Protein AF-A0A933IE11-F1 (afdb_monomer_lite)

Sequence (277 aa):
MPTREQTIDDAIRIFNSAEYPSELNATNAWSGVYQTLLWYESVKWLGFTDLPHIIDADKLRPASAAKKRRWTKPNAWQRRAQALSLYLAAQLRCAAGSVPSKTDLLMKLPDYDGMQRQNTLGIAFPGLVKHILETFGSAAVSYETEVKADHIFPSITFPGRSSTPRIDVLGRRNDIPRLIISAKWSVRHDRLNDITNECPVYKAAYDRIYRQVRDRLLYYVLTNEYDASRLNKMLADSCVDGVVHVHKAAVVEVCGLDGRLARLMDLADFISATRSW

Structure (mmCIF, N/CA/C/O backbone):
data_AF-A0A933IE11-F1
#
_entry.id   AF-A0A933IE11-F1
#
loop_
_atom_site.group_PDB
_atom_site.id
_atom_site.type_symbol
_atom_site.label_atom_id
_atom_site.label_alt_id
_atom_site.label_comp_id
_atom_site.label_asym_id
_atom_site.label_entity_id
_atom_site.label_seq_id
_atom_site.pdbx_PDB_ins_code
_atom_site.Cartn_x
_atom_site.Cartn_y
_atom_site.Cartn_z
_atom_site.occupancy
_atom_site.B_iso_or_equiv
_atom_site.auth_seq_id
_atom_site.auth_comp_id
_atom_site.auth_asym_id
_atom_site.auth_atom_id
_atom_site.pdbx_PDB_model_num
ATOM 1 N N . MET A 1 1 ? 10.750 19.420 8.856 1.00 82.81 1 MET A N 1
ATOM 2 C CA . MET A 1 1 ? 9.893 18.571 8.005 1.00 82.81 1 MET A CA 1
ATOM 3 C C . MET A 1 1 ? 10.805 17.554 7.346 1.00 82.81 1 MET A C 1
ATOM 5 O O . MET A 1 1 ? 11.771 17.997 6.727 1.00 82.81 1 MET A O 1
ATOM 9 N N . PRO A 1 2 ? 10.561 16.251 7.540 1.00 92.81 2 PRO A N 1
ATOM 10 C CA . PRO A 1 2 ? 11.399 15.190 7.007 1.00 92.81 2 PRO A CA 1
ATOM 11 C C . PRO A 1 2 ? 11.453 15.262 5.486 1.00 92.81 2 PRO A C 1
ATOM 13 O O . PRO A 1 2 ? 10.481 15.644 4.823 1.00 92.81 2 PRO A O 1
ATOM 16 N N . THR A 1 3 ? 12.608 14.913 4.930 1.00 96.25 3 THR A N 1
ATOM 17 C CA . THR A 1 3 ? 12.744 14.767 3.481 1.00 96.25 3 THR A CA 1
ATOM 18 C C . THR A 1 3 ? 11.977 13.534 3.010 1.00 96.25 3 THR A C 1
ATOM 20 O O . THR A 1 3 ? 11.541 12.687 3.796 1.00 96.25 3 THR A O 1
ATOM 23 N N . ARG A 1 4 ? 11.816 13.407 1.691 1.00 95.12 4 ARG A N 1
ATOM 24 C CA . ARG A 1 4 ? 11.245 12.196 1.101 1.00 95.12 4 ARG A CA 1
ATOM 25 C C . ARG A 1 4 ? 12.062 10.948 1.454 1.00 95.12 4 ARG A C 1
ATOM 27 O O . ARG A 1 4 ? 11.477 9.940 1.825 1.00 95.12 4 ARG A O 1
ATOM 34 N N . GLU A 1 5 ? 13.380 11.039 1.325 1.00 97.00 5 GLU A N 1
ATOM 35 C CA . GLU A 1 5 ? 14.312 9.954 1.644 1.00 97.00 5 GLU A CA 1
ATOM 36 C C . GLU A 1 5 ? 14.203 9.565 3.118 1.00 97.00 5 GLU A C 1
ATOM 38 O O . GLU A 1 5 ? 13.895 8.417 3.417 1.00 97.00 5 GLU A O 1
ATOM 43 N N . GLN A 1 6 ? 14.247 10.549 4.021 1.00 97.88 6 GLN A N 1
ATOM 44 C CA . GLN A 1 6 ? 14.053 10.320 5.453 1.00 97.88 6 GLN A CA 1
ATOM 45 C C . GLN A 1 6 ? 12.704 9.647 5.758 1.00 97.88 6 GLN A C 1
ATOM 47 O O . GLN A 1 6 ? 12.639 8.733 6.573 1.00 97.88 6 GLN A O 1
ATOM 52 N N . THR A 1 7 ? 11.630 10.053 5.068 1.00 98.38 7 THR A N 1
ATOM 53 C CA . THR A 1 7 ? 10.301 9.434 5.225 1.00 98.38 7 THR A CA 1
ATOM 54 C C . THR A 1 7 ? 10.293 7.957 4.850 1.00 98.38 7 THR A C 1
ATOM 56 O O . THR A 1 7 ? 9.632 7.151 5.507 1.00 98.38 7 THR A O 1
ATOM 59 N N . ILE A 1 8 ? 11.011 7.594 3.789 1.00 98.38 8 ILE A N 1
ATOM 60 C CA . ILE A 1 8 ? 11.128 6.207 3.341 1.00 98.38 8 ILE A CA 1
ATOM 61 C C . ILE A 1 8 ? 11.992 5.415 4.328 1.00 98.38 8 ILE A C 1
ATOM 63 O O . ILE A 1 8 ? 11.572 4.342 4.759 1.00 98.38 8 ILE A O 1
ATOM 67 N N . ASP A 1 9 ? 13.134 5.959 4.741 1.00 98.62 9 ASP A N 1
ATOM 68 C CA . ASP A 1 9 ? 14.059 5.298 5.665 1.00 98.62 9 ASP A CA 1
ATOM 69 C C . ASP A 1 9 ? 13.422 5.042 7.034 1.00 98.62 9 ASP A C 1
ATOM 71 O O . ASP A 1 9 ? 13.531 3.942 7.580 1.00 98.62 9 ASP A O 1
ATOM 75 N N . ASP A 1 10 ? 12.683 6.014 7.574 1.00 98.75 10 ASP A N 1
ATOM 76 C CA . ASP A 1 10 ? 11.928 5.840 8.816 1.00 98.75 10 ASP A CA 1
ATOM 77 C C . ASP A 1 10 ? 10.848 4.766 8.683 1.00 98.75 10 ASP A C 1
ATOM 79 O O . ASP A 1 10 ? 10.688 3.931 9.579 1.00 98.75 10 ASP A O 1
ATOM 83 N N . ALA A 1 11 ? 10.120 4.755 7.563 1.00 98.81 11 ALA A N 1
ATOM 84 C CA . ALA A 1 11 ? 9.103 3.745 7.307 1.00 98.81 11 ALA A CA 1
ATOM 85 C C . ALA A 1 11 ? 9.716 2.337 7.231 1.00 98.81 11 ALA A C 1
ATOM 87 O O . ALA A 1 11 ? 9.180 1.408 7.841 1.00 98.81 11 ALA A O 1
ATOM 88 N N . ILE A 1 12 ? 10.848 2.184 6.534 1.00 98.81 12 ILE A N 1
ATOM 89 C CA . ILE A 1 12 ? 11.596 0.924 6.417 1.00 98.81 12 ILE A CA 1
ATOM 90 C C . ILE A 1 12 ? 12.140 0.488 7.779 1.00 98.81 12 ILE A C 1
ATOM 92 O O . ILE A 1 12 ? 12.014 -0.680 8.145 1.00 98.81 12 ILE A O 1
ATOM 96 N N . ARG A 1 13 ? 12.701 1.413 8.564 1.00 98.81 13 ARG A N 1
ATOM 97 C CA . ARG A 1 13 ? 13.192 1.132 9.918 1.00 98.81 13 ARG A CA 1
ATOM 98 C C . ARG A 1 13 ? 12.079 0.578 10.802 1.00 98.81 13 ARG A C 1
ATOM 100 O O . ARG A 1 13 ? 12.272 -0.458 11.431 1.00 98.81 13 ARG A O 1
ATOM 107 N N . ILE A 1 14 ? 10.917 1.233 10.813 1.00 98.81 14 ILE A N 1
ATOM 108 C CA . ILE A 1 14 ? 9.744 0.775 11.567 1.00 98.81 14 ILE A CA 1
ATOM 109 C C . ILE A 1 14 ? 9.298 -0.602 11.077 1.00 98.81 14 ILE A C 1
ATOM 111 O O . ILE A 1 14 ? 9.110 -1.497 11.899 1.00 98.81 14 ILE A O 1
ATOM 115 N N . PHE A 1 15 ? 9.179 -0.782 9.758 1.00 98.81 15 PHE A N 1
ATOM 116 C CA . PHE A 1 15 ? 8.803 -2.053 9.142 1.00 98.81 15 PHE A CA 1
ATOM 117 C C . PHE A 1 15 ? 9.741 -3.188 9.580 1.00 98.81 15 PHE A C 1
ATOM 119 O O . PHE A 1 15 ? 9.277 -4.224 10.050 1.00 98.81 15 PHE A O 1
ATOM 126 N N . ASN A 1 16 ? 11.057 -2.992 9.511 1.00 98.56 16 ASN A N 1
ATOM 127 C CA . ASN A 1 16 ? 12.036 -4.016 9.886 1.00 98.56 16 ASN A CA 1
ATOM 128 C C . ASN A 1 16 ? 12.001 -4.353 11.389 1.00 98.56 16 ASN A C 1
ATOM 130 O O . ASN A 1 16 ? 12.324 -5.476 11.765 1.00 98.56 16 ASN A O 1
ATOM 134 N N . SER A 1 17 ? 11.594 -3.408 12.245 1.00 98.12 17 SER A N 1
ATOM 135 C CA . SER A 1 17 ? 11.453 -3.609 13.697 1.00 98.12 17 SER A CA 1
ATOM 136 C C . SER A 1 17 ? 10.049 -4.025 14.158 1.00 98.12 17 SER A C 1
ATOM 138 O O . SER A 1 17 ? 9.806 -4.108 15.361 1.00 98.12 17 SER A O 1
ATOM 140 N N . ALA A 1 18 ? 9.110 -4.220 13.231 1.00 98.38 18 ALA A N 1
ATOM 141 C CA . ALA A 1 18 ? 7.715 -4.496 13.553 1.00 98.38 18 ALA A CA 1
ATOM 142 C C . ALA A 1 18 ? 7.519 -5.883 14.195 1.00 98.38 18 ALA A C 1
ATOM 144 O O . ALA A 1 18 ? 8.347 -6.785 14.066 1.00 98.38 18 ALA A O 1
ATOM 145 N N . GLU A 1 19 ? 6.384 -6.074 14.868 1.00 97.56 19 GLU A N 1
ATOM 146 C CA . GLU A 1 19 ? 6.017 -7.361 15.463 1.00 97.56 19 GLU A CA 1
ATOM 147 C C . GLU A 1 19 ? 5.312 -8.248 14.428 1.00 97.56 19 GLU A C 1
ATOM 149 O O . GLU A 1 19 ? 4.233 -7.921 13.927 1.00 97.56 19 GLU A O 1
ATOM 154 N N . TYR A 1 20 ? 5.899 -9.394 14.096 1.00 97.19 20 TYR A N 1
ATOM 155 C CA . TYR A 1 20 ? 5.332 -10.305 13.101 1.00 97.19 20 TYR A CA 1
ATOM 156 C C . TYR A 1 20 ? 4.590 -11.476 13.768 1.00 97.19 20 TYR A C 1
ATOM 158 O O . TYR A 1 20 ? 5.052 -11.979 14.793 1.00 97.19 20 TYR A O 1
ATOM 166 N N . PRO A 1 21 ? 3.463 -11.962 13.199 1.00 92.94 21 PRO A N 1
ATOM 167 C CA . PRO A 1 21 ? 2.714 -13.094 13.764 1.00 92.94 21 PRO A CA 1
ATOM 168 C C . PRO A 1 21 ? 3.552 -14.371 13.931 1.00 92.94 21 PRO A C 1
ATOM 170 O O . PRO A 1 21 ? 3.297 -15.182 14.827 1.00 92.94 21 PRO A O 1
ATOM 173 N N . SER A 1 22 ? 4.554 -14.538 13.067 1.00 92.44 22 SER A N 1
ATOM 174 C CA . SER A 1 22 ? 5.634 -15.521 13.189 1.00 92.44 22 SER A CA 1
ATOM 175 C C . SER A 1 22 ? 6.976 -14.833 12.927 1.00 92.44 22 SER A C 1
ATOM 177 O O . SER A 1 22 ? 7.533 -14.231 13.837 1.00 92.44 22 SER A O 1
ATOM 179 N N . GLU A 1 23 ? 7.457 -14.855 11.689 1.00 95.75 23 GLU A N 1
ATOM 180 C CA . GLU A 1 23 ? 8.690 -14.187 11.260 1.00 95.75 23 GLU A CA 1
ATOM 181 C C . GLU A 1 23 ? 8.426 -13.229 10.094 1.00 95.75 23 GLU A C 1
ATOM 183 O O . GLU A 1 23 ? 7.391 -13.309 9.421 1.00 95.75 23 GLU A O 1
ATOM 188 N N . LEU A 1 24 ? 9.373 -12.324 9.850 1.00 97.94 24 LEU A N 1
ATOM 189 C CA . LEU A 1 24 ? 9.350 -11.446 8.688 1.00 97.94 24 LEU A CA 1
ATOM 190 C C . LEU A 1 24 ? 9.631 -12.265 7.417 1.00 97.94 24 LEU A C 1
ATOM 192 O O . LEU A 1 24 ? 10.761 -12.658 7.141 1.00 97.94 24 LEU A O 1
ATOM 196 N N . ASN A 1 25 ? 8.579 -12.505 6.639 1.00 98.00 25 ASN A N 1
ATOM 197 C CA . ASN A 1 25 ? 8.622 -13.160 5.335 1.00 98.00 25 ASN A CA 1
ATOM 198 C C . ASN A 1 25 ? 7.555 -12.556 4.402 1.00 98.00 25 ASN A C 1
ATOM 200 O O . ASN A 1 25 ? 6.751 -11.722 4.827 1.00 98.00 25 ASN A O 1
ATOM 204 N N . ALA A 1 26 ? 7.520 -12.992 3.139 1.00 97.69 26 ALA A N 1
ATOM 205 C CA . ALA A 1 26 ? 6.573 -12.492 2.137 1.00 97.69 26 ALA A CA 1
ATOM 206 C C . ALA A 1 26 ? 5.102 -12.566 2.596 1.00 97.69 26 ALA A C 1
ATOM 208 O O . ALA A 1 26 ? 4.345 -11.623 2.383 1.00 97.69 26 ALA A O 1
ATOM 209 N N . THR A 1 27 ? 4.718 -13.655 3.268 1.00 98.06 27 THR A N 1
ATOM 210 C CA . THR A 1 27 ? 3.350 -13.889 3.756 1.00 98.06 27 THR A CA 1
ATOM 211 C C . THR A 1 27 ? 2.968 -12.964 4.908 1.00 98.06 27 THR A C 1
ATOM 213 O O . THR A 1 27 ? 1.799 -12.631 5.062 1.00 98.06 27 THR A O 1
ATOM 216 N N . ASN A 1 28 ? 3.935 -12.529 5.719 1.00 98.19 28 ASN A N 1
ATOM 217 C CA . ASN A 1 28 ? 3.687 -11.708 6.907 1.00 98.19 28 ASN A CA 1
ATOM 218 C C . ASN A 1 28 ? 4.056 -10.229 6.734 1.00 98.19 28 ASN A C 1
ATOM 220 O O . ASN A 1 28 ? 3.785 -9.433 7.636 1.00 98.19 28 ASN A O 1
ATOM 224 N N . ALA A 1 29 ? 4.651 -9.839 5.601 1.00 98.50 29 ALA A N 1
ATOM 225 C CA . ALA A 1 29 ? 5.098 -8.469 5.339 1.00 98.50 29 ALA A CA 1
ATOM 226 C C . ALA A 1 29 ? 3.972 -7.431 5.515 1.00 98.50 29 ALA A C 1
ATOM 228 O O . ALA A 1 29 ? 4.209 -6.321 5.991 1.00 98.50 29 ALA A O 1
ATOM 229 N N . TRP A 1 30 ? 2.723 -7.803 5.223 1.00 98.62 30 TRP A N 1
ATOM 230 C CA . TRP A 1 30 ? 1.555 -6.943 5.430 1.00 98.62 30 TRP A CA 1
ATOM 231 C C . TRP A 1 30 ? 1.434 -6.413 6.870 1.00 98.62 30 TRP A C 1
ATOM 233 O O . TRP A 1 30 ? 0.998 -5.278 7.069 1.00 98.62 30 TRP A O 1
ATOM 243 N N . SER A 1 31 ? 1.848 -7.196 7.876 1.00 98.50 31 SER A N 1
ATOM 244 C CA . SER A 1 31 ? 1.752 -6.802 9.288 1.00 98.50 31 SER A CA 1
ATOM 245 C C . SER A 1 31 ? 2.666 -5.617 9.589 1.00 98.50 31 SER A C 1
ATOM 247 O O . SER A 1 31 ? 2.253 -4.676 10.269 1.00 98.50 31 SER A O 1
ATOM 249 N N . GLY A 1 32 ? 3.878 -5.619 9.025 1.00 98.75 32 GLY A N 1
ATOM 250 C CA . GLY A 1 32 ? 4.804 -4.493 9.121 1.00 98.75 32 GLY A CA 1
ATOM 251 C C . GLY A 1 32 ? 4.235 -3.246 8.448 1.00 98.75 32 GLY A C 1
ATOM 252 O O . GLY A 1 32 ? 4.241 -2.171 9.037 1.00 98.75 32 GLY A O 1
ATOM 253 N N . VAL A 1 33 ? 3.639 -3.392 7.257 1.00 98.75 33 VAL A N 1
ATOM 254 C CA . VAL A 1 33 ? 2.990 -2.276 6.543 1.00 98.75 33 VAL A CA 1
ATOM 255 C C . VAL A 1 33 ? 1.872 -1.645 7.381 1.00 98.75 33 VAL A C 1
ATOM 257 O O . VAL A 1 33 ? 1.792 -0.420 7.486 1.00 98.75 33 VAL A O 1
ATOM 260 N N . TYR A 1 34 ? 1.019 -2.457 8.010 1.00 98.75 34 TYR A N 1
ATOM 261 C CA . TYR A 1 34 ? -0.047 -1.953 8.879 1.00 98.75 34 TYR A CA 1
ATOM 262 C C . TYR A 1 34 ? 0.489 -1.307 10.155 1.00 98.75 34 TYR A C 1
ATOM 264 O O . TYR A 1 34 ? 0.011 -0.239 10.535 1.00 98.75 34 TYR A O 1
ATOM 272 N N . GLN A 1 35 ? 1.502 -1.890 10.794 1.00 98.81 35 GLN A N 1
ATOM 273 C CA . GLN A 1 35 ? 2.127 -1.269 11.961 1.00 98.81 35 GLN A CA 1
ATOM 274 C C . GLN A 1 35 ? 2.750 0.091 11.620 1.00 98.81 35 GLN A C 1
ATOM 276 O O . GLN A 1 35 ? 2.617 1.046 12.386 1.00 98.81 35 GLN A O 1
ATOM 281 N N . THR A 1 36 ? 3.339 0.229 10.432 1.00 98.75 36 THR A N 1
ATOM 282 C CA . THR A 1 36 ? 3.921 1.496 9.984 1.00 98.75 36 THR A CA 1
ATOM 283 C C . THR A 1 36 ? 2.863 2.545 9.626 1.00 98.75 36 THR A C 1
ATOM 285 O O . THR A 1 36 ? 3.016 3.701 10.019 1.00 98.75 36 THR A O 1
ATOM 288 N N . LEU A 1 37 ? 1.802 2.172 8.896 1.00 98.56 37 LEU A N 1
ATOM 289 C CA . LEU A 1 37 ? 0.955 3.136 8.169 1.00 98.56 37 LEU A CA 1
ATOM 290 C C . LEU A 1 37 ? -0.554 3.101 8.496 1.00 98.56 37 LEU A C 1
ATOM 292 O O . LEU A 1 37 ? -1.259 4.070 8.199 1.00 98.56 37 LEU A O 1
ATOM 296 N N . LEU A 1 38 ? -1.089 2.018 9.078 1.00 98.25 38 LEU A N 1
ATOM 297 C CA . LEU A 1 38 ? -2.524 1.918 9.376 1.00 98.25 38 LEU A CA 1
ATOM 298 C C . LEU A 1 38 ? -2.879 2.746 10.609 1.00 98.25 38 LEU A C 1
ATOM 300 O O . LEU A 1 38 ? -2.474 2.426 11.725 1.00 98.25 38 LEU A O 1
ATOM 304 N N . TRP A 1 39 ? -3.710 3.768 10.426 1.00 97.19 39 TRP A N 1
ATOM 305 C CA . TRP A 1 39 ? -4.161 4.609 11.529 1.00 97.19 39 TRP A CA 1
ATOM 306 C C . TRP A 1 39 ? -5.565 4.276 11.999 1.00 97.19 39 TRP A C 1
ATOM 308 O O . TRP A 1 39 ? -6.349 3.606 11.325 1.00 97.19 39 TRP A O 1
ATOM 318 N N . TYR A 1 40 ? -5.865 4.779 13.189 1.00 97.25 40 TYR A N 1
ATOM 319 C CA . TYR A 1 40 ? -7.160 4.669 13.830 1.00 97.25 40 TYR A CA 1
ATOM 320 C C . TYR A 1 40 ? -7.848 6.033 13.852 1.00 97.25 40 TYR A C 1
ATOM 322 O O . TYR A 1 40 ? -7.236 7.060 14.141 1.00 97.25 40 TYR A O 1
ATOM 330 N N . GLU A 1 41 ? -9.140 6.040 13.549 1.00 95.69 41 GLU A N 1
ATOM 331 C CA . GLU A 1 41 ? -10.021 7.182 13.743 1.00 95.69 41 GLU A CA 1
ATOM 332 C C . GLU A 1 41 ? -10.554 7.186 15.169 1.00 95.69 41 GLU A C 1
ATOM 334 O O . GLU A 1 41 ? -11.074 6.172 15.640 1.00 95.69 41 GLU A O 1
ATOM 339 N N . SER A 1 42 ? -10.524 8.350 15.819 1.00 94.50 42 SER A N 1
ATOM 340 C CA . SER A 1 42 ? -11.225 8.520 17.088 1.00 94.50 42 SER A CA 1
ATOM 341 C C . SER A 1 42 ? -12.722 8.691 16.845 1.00 94.50 42 SER A C 1
ATOM 343 O O . SER A 1 42 ? -13.178 9.683 16.261 1.00 94.50 42 SER A O 1
ATOM 345 N N . VAL A 1 43 ? -13.493 7.695 17.279 1.00 93.00 43 VAL A N 1
ATOM 346 C CA . VAL A 1 43 ? -14.926 7.551 16.997 1.00 93.00 43 VAL A CA 1
ATOM 347 C C . VAL A 1 43 ? -15.769 8.058 18.162 1.00 93.00 43 VAL A C 1
ATOM 349 O O . VAL A 1 43 ? -16.691 8.841 17.929 1.00 93.00 43 VAL A O 1
ATOM 352 N N . LYS A 1 44 ? -15.450 7.642 19.399 1.00 92.19 44 LYS A N 1
ATOM 353 C CA . LYS A 1 44 ? -16.163 7.990 20.650 1.00 92.19 44 LYS A CA 1
ATOM 354 C C . LYS A 1 44 ? -17.692 7.960 20.491 1.00 92.19 44 LYS A C 1
ATOM 356 O O . LYS A 1 44 ? -18.403 8.898 20.859 1.00 92.19 44 LYS A O 1
ATOM 361 N N . TRP A 1 45 ? -18.201 6.893 19.874 1.00 91.00 45 TRP A N 1
ATOM 362 C CA . TRP A 1 45 ? -19.599 6.775 19.458 1.00 91.00 45 TRP A CA 1
ATOM 363 C C . TRP A 1 45 ? -20.047 5.312 19.422 1.00 91.00 45 TRP A C 1
ATOM 365 O O . TRP A 1 45 ? -19.303 4.450 18.965 1.00 91.00 45 TRP A O 1
ATOM 375 N N . LEU A 1 46 ? -21.276 5.036 19.878 1.00 90.94 46 LEU A N 1
ATOM 376 C CA . LEU A 1 46 ? -21.906 3.702 19.855 1.00 90.94 46 LEU A CA 1
ATOM 377 C C . LEU A 1 46 ? -21.026 2.576 20.434 1.00 90.94 46 LEU A C 1
ATOM 379 O O . LEU A 1 46 ? -20.964 1.485 19.875 1.00 90.94 46 LEU A O 1
ATOM 383 N N . GLY A 1 47 ? -20.346 2.851 21.552 1.00 91.12 47 GLY A N 1
ATOM 384 C CA . GLY A 1 47 ? -19.496 1.875 22.245 1.00 91.12 47 GLY A CA 1
ATOM 385 C C . GLY A 1 47 ? -18.086 1.718 21.667 1.00 91.12 47 GLY A C 1
ATOM 386 O O . GLY A 1 47 ? -17.314 0.922 22.189 1.00 91.12 47 GLY A O 1
ATOM 387 N N . PHE A 1 48 ? -17.725 2.483 20.633 1.00 94.44 48 PHE A N 1
ATOM 388 C CA . PHE A 1 48 ? -16.374 2.493 20.074 1.00 94.44 48 PHE A CA 1
ATOM 389 C C . PHE A 1 48 ? -15.598 3.724 20.529 1.00 94.44 48 PHE A C 1
ATOM 391 O O . PHE A 1 48 ? -16.066 4.852 20.348 1.00 94.44 48 PHE A O 1
ATOM 398 N N . THR A 1 49 ? -14.394 3.511 21.059 1.00 94.38 49 THR A N 1
ATOM 399 C CA . THR A 1 49 ? -13.426 4.590 21.298 1.00 94.38 49 THR A CA 1
ATOM 400 C C . THR A 1 49 ? -12.733 4.944 19.991 1.00 94.38 49 THR A C 1
ATOM 402 O O . THR A 1 49 ? -12.911 6.059 19.502 1.00 94.38 49 THR A O 1
ATOM 405 N N . ASP A 1 50 ? -12.068 3.964 19.376 1.00 96.44 50 ASP A N 1
ATOM 406 C CA . ASP A 1 50 ? -11.312 4.120 18.136 1.00 96.44 50 ASP A CA 1
ATOM 407 C C . ASP A 1 50 ? -11.576 2.943 17.185 1.00 96.44 50 ASP A C 1
ATOM 409 O O . ASP A 1 50 ? -11.867 1.826 17.623 1.00 96.44 50 ASP A O 1
ATOM 413 N N . LEU A 1 51 ? -11.485 3.190 15.878 1.00 97.75 51 LEU A N 1
ATOM 414 C CA . LEU A 1 51 ? -11.645 2.178 14.827 1.00 97.75 51 LEU A CA 1
ATOM 415 C C . LEU A 1 51 ? -10.583 2.370 13.734 1.00 97.75 51 LEU A C 1
ATOM 417 O O . LEU A 1 51 ? -10.278 3.518 13.415 1.00 97.75 51 LEU A O 1
ATOM 421 N N . PRO A 1 52 ? -10.044 1.298 13.124 1.00 97.88 52 PRO A N 1
ATOM 422 C CA . PRO A 1 52 ? -9.059 1.421 12.058 1.00 97.88 52 PRO A CA 1
ATOM 423 C C . PRO A 1 52 ? -9.679 2.140 10.861 1.00 97.88 52 PRO A C 1
ATOM 425 O O . PRO A 1 52 ? -10.831 1.885 10.485 1.00 97.88 52 PRO A O 1
ATOM 428 N N . HIS A 1 53 ? -8.912 3.039 10.251 1.00 96.94 53 HIS A N 1
ATOM 429 C CA . HIS A 1 53 ? -9.347 3.780 9.079 1.00 96.94 53 HIS A CA 1
ATOM 430 C C . HIS A 1 53 ? -9.286 2.892 7.835 1.00 96.94 53 HIS A C 1
ATOM 432 O O . HIS A 1 53 ? -8.309 2.880 7.091 1.00 96.94 53 HIS A O 1
ATOM 438 N N . ILE A 1 54 ? -10.362 2.146 7.614 1.00 96.19 54 ILE A N 1
ATOM 439 C CA . ILE A 1 54 ? -10.564 1.334 6.407 1.00 96.19 54 ILE A CA 1
ATOM 440 C C . ILE A 1 54 ? -11.521 1.993 5.413 1.00 96.19 54 ILE A C 1
ATOM 442 O O . ILE A 1 54 ? -11.792 1.459 4.347 1.00 96.19 54 ILE A O 1
ATOM 446 N N . ILE A 1 55 ? -12.103 3.132 5.777 1.00 94.81 55 ILE A N 1
ATOM 447 C CA . ILE A 1 55 ? -13.082 3.841 4.963 1.00 94.81 55 ILE A CA 1
ATOM 448 C C . ILE A 1 55 ? -13.151 5.302 5.406 1.00 94.81 55 ILE A C 1
ATOM 450 O O . ILE A 1 55 ? -12.737 5.631 6.518 1.00 94.81 55 ILE A O 1
ATOM 454 N N . ASP A 1 56 ? -13.737 6.156 4.563 1.00 92.44 56 ASP A N 1
ATOM 455 C CA . ASP A 1 56 ? -13.993 7.567 4.859 1.00 92.44 56 ASP A CA 1
ATOM 456 C C . ASP A 1 56 ? -14.533 7.761 6.293 1.00 92.44 56 ASP A C 1
ATOM 458 O O . ASP A 1 56 ? -15.492 7.104 6.717 1.00 92.44 56 ASP A O 1
ATOM 462 N N . ALA A 1 57 ? -13.925 8.683 7.047 1.00 92.00 57 ALA A N 1
ATOM 463 C CA . ALA A 1 57 ? -14.188 8.847 8.479 1.00 92.00 57 ALA A CA 1
ATOM 464 C C . ALA A 1 57 ? -15.668 9.135 8.800 1.00 92.00 57 ALA A C 1
ATOM 466 O O . ALA A 1 57 ? -16.164 8.743 9.857 1.00 92.00 57 ALA A O 1
ATOM 467 N N . ASP A 1 58 ? -16.410 9.761 7.881 1.00 90.94 58 ASP A N 1
ATOM 468 C CA . ASP A 1 58 ? -17.839 10.049 8.043 1.00 90.94 58 ASP A CA 1
ATOM 469 C C . ASP A 1 58 ? -18.740 8.797 7.990 1.00 90.94 58 ASP A C 1
ATOM 471 O O . ASP A 1 58 ? -19.923 8.864 8.347 1.00 90.94 58 ASP A O 1
ATOM 475 N N . LYS A 1 59 ? -18.186 7.651 7.570 1.00 92.44 59 LYS A N 1
ATOM 476 C CA . LYS A 1 59 ? -18.816 6.328 7.662 1.00 92.44 59 LYS A CA 1
ATOM 477 C C . LYS A 1 59 ? -18.465 5.602 8.963 1.00 92.44 59 LYS A C 1
ATOM 479 O O . LYS A 1 59 ? -19.182 4.672 9.331 1.00 92.44 59 LYS A O 1
ATOM 484 N N . LEU A 1 60 ? -17.433 6.034 9.689 1.00 94.38 60 LEU A N 1
ATOM 485 C CA . LEU A 1 60 ? -17.062 5.487 11.002 1.00 94.38 60 LEU A CA 1
ATOM 486 C C . LEU A 1 60 ? -17.650 6.293 12.166 1.00 94.38 60 LEU A C 1
ATOM 488 O O . LEU A 1 60 ? -17.948 5.724 13.217 1.00 94.38 60 LEU A O 1
ATOM 492 N N . ARG A 1 61 ? -17.885 7.594 11.972 1.00 91.88 61 ARG A N 1
ATOM 493 C CA . ARG A 1 61 ? -18.504 8.484 12.964 1.00 91.88 61 ARG A CA 1
ATOM 494 C C . ARG A 1 61 ? -19.436 9.514 12.312 1.00 91.88 61 ARG A C 1
ATOM 496 O O . ARG A 1 61 ? -19.212 9.903 11.168 1.00 91.88 61 ARG A O 1
ATOM 503 N N . PRO A 1 62 ? -20.478 9.997 13.015 1.00 87.88 62 PRO A N 1
ATOM 504 C CA . PRO A 1 62 ? -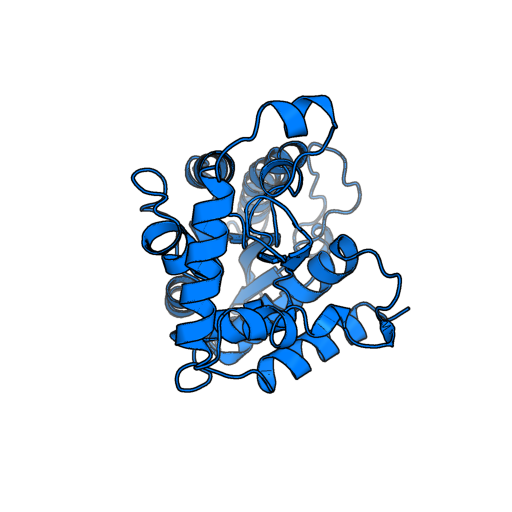21.399 10.976 12.450 1.00 87.88 62 PRO A CA 1
ATOM 505 C C . PRO A 1 62 ? -20.698 12.305 12.140 1.00 87.88 62 PRO A C 1
ATOM 507 O O . PRO A 1 62 ? -20.182 12.958 13.040 1.00 87.88 62 PRO A O 1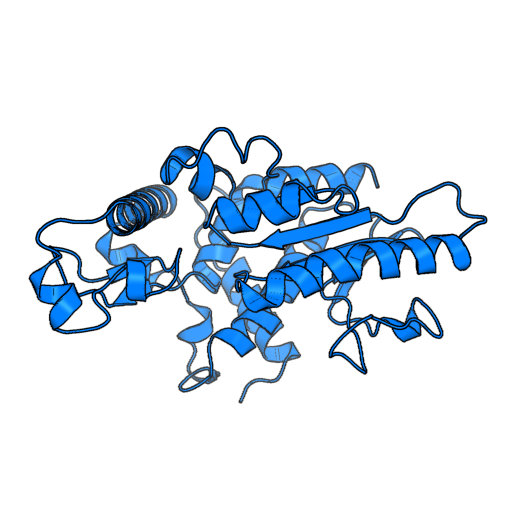
ATOM 510 N N . ALA A 1 63 ? -20.758 12.752 10.885 1.00 87.38 63 ALA A N 1
ATOM 511 C CA . ALA A 1 63 ? -20.200 14.047 10.474 1.00 87.38 63 ALA A CA 1
ATOM 512 C C . ALA A 1 63 ? -21.072 15.265 10.843 1.00 87.38 63 ALA A C 1
ATOM 514 O O . ALA A 1 63 ? -20.662 16.402 10.642 1.00 87.38 63 ALA A O 1
ATOM 515 N N . SER A 1 64 ? -22.296 15.056 11.344 1.00 87.69 64 SER A N 1
ATOM 516 C CA . SER A 1 64 ? -23.203 16.147 11.725 1.00 87.69 64 SER A CA 1
ATOM 517 C C . SER A 1 64 ? -24.170 15.741 12.836 1.00 87.69 64 SER A C 1
ATOM 519 O O . SER A 1 64 ? -24.473 14.557 13.015 1.00 87.69 64 SER A O 1
ATOM 521 N N . ALA A 1 65 ? -24.720 16.729 13.550 1.00 86.38 65 ALA A N 1
ATOM 522 C CA . ALA A 1 65 ? -25.731 16.507 14.587 1.00 86.38 65 ALA A CA 1
ATOM 523 C C . ALA A 1 65 ? -26.987 15.796 14.044 1.00 86.38 65 ALA A C 1
ATOM 525 O O . ALA A 1 65 ? -27.556 14.933 14.712 1.00 86.38 65 ALA A O 1
ATOM 526 N N . ALA A 1 66 ? -27.386 16.103 12.806 1.00 85.62 66 ALA A N 1
ATOM 527 C CA . ALA A 1 66 ? -28.508 15.442 12.143 1.00 85.62 66 ALA A CA 1
ATOM 528 C C . ALA A 1 66 ? -28.230 13.949 11.888 1.00 85.62 66 ALA A C 1
ATOM 530 O O . ALA A 1 66 ? -29.071 13.110 12.213 1.00 85.62 66 ALA A O 1
ATOM 531 N N . LYS A 1 67 ? -27.036 13.599 11.373 1.00 82.31 67 LYS A N 1
ATOM 532 C CA . LYS A 1 67 ? -26.618 12.191 11.219 1.00 82.31 67 LYS A CA 1
ATOM 533 C C . LYS A 1 67 ? -26.552 11.488 12.581 1.00 82.31 67 LYS A C 1
ATOM 535 O O . LYS A 1 67 ? -27.043 10.369 12.707 1.00 82.31 67 LYS A O 1
ATOM 540 N N . LYS A 1 68 ? -26.023 12.167 13.608 1.00 86.50 68 LYS A N 1
ATOM 541 C CA . LYS A 1 68 ? -25.889 11.642 14.978 1.00 86.50 68 LYS A CA 1
ATOM 542 C C . LYS A 1 68 ? -27.230 11.179 15.559 1.00 86.50 68 LYS A C 1
ATOM 544 O O . LYS A 1 68 ? -27.290 10.100 16.131 1.00 86.50 68 LYS A O 1
ATOM 549 N N . ARG A 1 69 ? -28.319 11.930 15.343 1.00 85.56 69 ARG A N 1
ATOM 550 C CA . ARG A 1 69 ? -29.676 11.555 15.802 1.00 85.56 69 ARG A CA 1
ATOM 551 C C . ARG A 1 69 ? -30.243 10.304 15.119 1.00 85.56 69 ARG A C 1
ATOM 553 O O . ARG A 1 69 ? -31.064 9.618 15.710 1.00 85.56 69 ARG A O 1
ATOM 560 N N . ARG A 1 70 ? -29.831 10.012 13.879 1.00 86.38 70 ARG A N 1
ATOM 561 C CA . ARG A 1 70 ? -30.323 8.854 13.105 1.00 86.38 70 ARG A CA 1
ATOM 562 C C . ARG A 1 70 ? -29.544 7.568 13.385 1.00 86.38 70 ARG A C 1
ATOM 564 O O . ARG A 1 70 ? -30.051 6.481 13.128 1.00 86.38 70 ARG A O 1
ATOM 571 N N . TRP A 1 71 ? -28.306 7.674 13.864 1.00 89.56 71 TRP A N 1
ATOM 572 C CA . TRP A 1 71 ? -27.446 6.523 14.140 1.00 89.56 71 TRP A CA 1
ATOM 573 C C . TRP A 1 71 ? -27.637 6.013 15.563 1.00 89.56 71 TRP A C 1
ATOM 575 O O . TRP A 1 71 ? -26.954 6.444 16.486 1.00 89.56 71 TRP A O 1
ATOM 585 N N . THR A 1 72 ? -28.547 5.059 15.720 1.00 89.62 72 THR A N 1
ATOM 586 C CA . THR A 1 72 ? -28.841 4.417 17.011 1.00 89.62 72 THR A CA 1
ATOM 587 C C . THR A 1 72 ? -28.104 3.095 17.221 1.00 89.62 72 THR A C 1
ATOM 589 O O . THR A 1 72 ? -28.057 2.594 18.338 1.00 89.62 72 THR A O 1
ATOM 592 N N . LYS A 1 73 ? -27.515 2.523 16.165 1.00 93.62 73 LYS A N 1
ATOM 593 C CA . LYS A 1 73 ? -26.787 1.247 16.204 1.00 93.62 73 LYS A CA 1
ATOM 594 C C . LYS A 1 73 ? -25.560 1.272 15.293 1.00 93.62 73 LYS A C 1
ATOM 596 O O . LYS A 1 73 ? -25.584 2.010 14.302 1.00 93.62 73 LYS A O 1
ATOM 601 N N . PRO A 1 74 ? -24.521 0.462 15.580 1.00 94.44 74 PRO A N 1
ATOM 602 C CA . PRO A 1 74 ? -23.358 0.351 14.713 1.00 94.44 74 PRO A CA 1
ATOM 603 C C . PRO A 1 74 ? -23.748 0.038 13.267 1.00 94.44 74 PRO A C 1
ATOM 605 O O . PRO A 1 74 ? -24.581 -0.840 13.011 1.00 94.44 74 PRO A O 1
ATOM 608 N N . ASN A 1 75 ? -23.155 0.743 12.309 1.00 93.75 75 ASN A N 1
ATOM 609 C CA . ASN A 1 75 ? -23.355 0.451 10.892 1.00 93.75 75 ASN A CA 1
ATOM 610 C C . ASN A 1 75 ? -22.425 -0.690 10.415 1.00 93.75 75 ASN A C 1
ATOM 612 O O . ASN A 1 75 ? -21.629 -1.232 11.184 1.00 93.75 75 ASN A O 1
ATOM 616 N N . ALA A 1 76 ? -22.537 -1.082 9.142 1.00 94.94 76 ALA A N 1
ATOM 617 C CA . ALA A 1 76 ? -21.720 -2.162 8.583 1.00 94.94 76 ALA A CA 1
ATOM 618 C C . ALA A 1 76 ? -20.212 -1.848 8.598 1.00 94.94 76 ALA A C 1
ATOM 620 O O . ALA A 1 76 ? -19.419 -2.726 8.916 1.00 94.94 76 ALA A O 1
ATOM 621 N N . TRP A 1 77 ? -19.815 -0.607 8.310 1.00 95.88 77 TRP A N 1
ATOM 622 C CA . TRP A 1 77 ? -18.411 -0.192 8.315 1.00 95.88 77 TRP A CA 1
ATOM 623 C C . TRP A 1 77 ? -17.804 -0.169 9.714 1.00 95.88 77 TRP A C 1
ATOM 625 O O . TRP A 1 77 ? -16.676 -0.614 9.881 1.00 95.88 77 TRP A O 1
ATOM 635 N N . GLN A 1 78 ? -18.562 0.253 10.727 1.00 96.56 78 GLN A N 1
ATOM 636 C CA . GLN A 1 78 ? -18.102 0.191 12.114 1.00 96.56 78 GLN A CA 1
ATOM 637 C C . GLN A 1 78 ? -17.875 -1.258 12.567 1.00 96.56 78 GLN A C 1
ATOM 639 O O . GLN A 1 78 ? -16.848 -1.554 13.170 1.00 96.56 78 GLN A O 1
ATOM 644 N N . ARG A 1 79 ? -18.784 -2.180 12.213 1.00 97.00 79 ARG A N 1
ATOM 645 C CA . ARG A 1 79 ? -18.610 -3.616 12.496 1.00 97.00 79 ARG A CA 1
ATOM 646 C C . ARG A 1 79 ? -17.398 -4.214 11.779 1.00 97.00 79 ARG A C 1
ATOM 648 O O . ARG A 1 79 ? -16.654 -4.968 12.389 1.00 97.00 79 ARG A O 1
ATOM 655 N N . ARG A 1 80 ? -17.175 -3.855 10.512 1.00 97.69 80 ARG A N 1
ATOM 656 C CA . ARG A 1 80 ? -16.000 -4.293 9.737 1.00 97.69 80 ARG A CA 1
ATOM 657 C C . ARG A 1 80 ? -14.694 -3.782 10.333 1.00 97.69 80 ARG A C 1
ATOM 659 O O . ARG A 1 80 ? -13.766 -4.555 10.524 1.00 97.69 80 ARG A O 1
ATOM 666 N N . ALA A 1 81 ? -14.647 -2.502 10.692 1.00 97.81 81 ALA A N 1
ATOM 667 C CA . ALA A 1 81 ? -13.478 -1.912 11.327 1.00 97.81 81 ALA A CA 1
ATOM 668 C C . ALA A 1 81 ? -13.201 -2.554 12.700 1.00 97.81 81 ALA A C 1
ATOM 670 O O . ALA A 1 8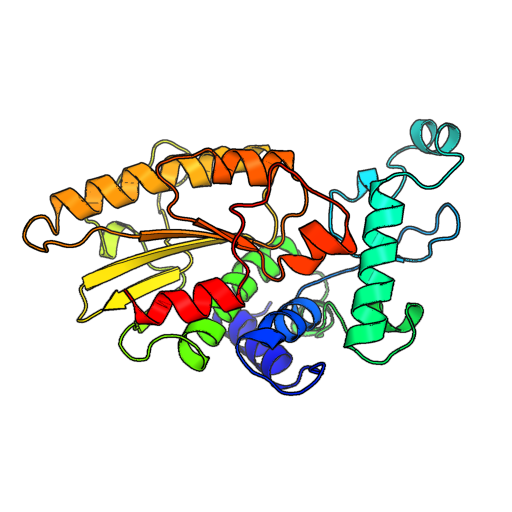1 ? -12.053 -2.833 13.031 1.00 97.81 81 ALA A O 1
ATOM 671 N N . GLN A 1 82 ? -14.244 -2.875 13.476 1.00 97.94 82 GLN A N 1
ATOM 672 C CA . GLN A 1 82 ? -14.096 -3.646 14.713 1.00 97.94 82 GLN A CA 1
ATOM 673 C C . GLN A 1 82 ? -13.556 -5.059 14.449 1.00 97.94 82 GLN A C 1
ATOM 675 O O . GLN A 1 82 ? -12.648 -5.494 15.154 1.00 97.94 82 GLN A O 1
ATOM 680 N N . ALA A 1 83 ? -14.085 -5.765 13.445 1.00 98.31 83 ALA A N 1
ATOM 681 C CA . ALA A 1 83 ? -13.604 -7.093 13.067 1.00 98.31 83 ALA A CA 1
ATOM 682 C C . ALA A 1 83 ? -12.119 -7.057 12.681 1.00 98.31 83 ALA A C 1
ATOM 684 O O . ALA A 1 83 ? -11.350 -7.894 13.152 1.00 98.31 83 ALA A O 1
ATOM 685 N N . LEU A 1 84 ? -11.693 -6.038 11.924 1.00 98.38 84 LEU A N 1
ATOM 686 C CA . LEU A 1 84 ? -10.281 -5.830 11.619 1.00 98.38 84 LEU A CA 1
ATOM 687 C C . LEU A 1 84 ? -9.451 -5.588 12.883 1.00 98.38 84 LEU A C 1
ATOM 689 O O . LEU A 1 84 ? -8.420 -6.227 13.040 1.00 98.38 84 LEU A O 1
ATOM 693 N N . SER A 1 85 ? -9.896 -4.741 13.816 1.00 98.06 85 SER A N 1
ATOM 694 C CA . SER A 1 85 ? -9.184 -4.560 15.093 1.00 98.06 85 SER A CA 1
ATOM 695 C C . SER A 1 85 ? -9.002 -5.865 15.861 1.00 98.06 85 SER A C 1
ATOM 697 O O . SER A 1 85 ? -7.919 -6.116 16.375 1.00 98.06 85 SER A O 1
ATOM 699 N N . LEU A 1 86 ? -10.045 -6.696 15.949 1.00 98.44 86 LEU A N 1
ATOM 700 C CA . LEU A 1 86 ? -9.974 -7.989 16.637 1.00 98.44 86 LEU A CA 1
ATOM 701 C C . LEU A 1 86 ? -9.013 -8.946 15.929 1.00 98.44 86 LEU A C 1
ATOM 703 O O . LEU A 1 86 ? -8.225 -9.625 16.583 1.00 98.44 86 LEU A O 1
ATOM 707 N N . TYR A 1 87 ? -9.046 -8.960 14.597 1.00 98.56 87 TYR A N 1
ATOM 708 C CA . TYR A 1 87 ? -8.113 -9.733 13.792 1.00 98.56 87 TYR A CA 1
ATOM 709 C C . TYR A 1 87 ? -6.664 -9.289 14.034 1.00 98.56 87 TYR A C 1
ATOM 711 O O . TYR A 1 87 ? -5.824 -10.116 14.377 1.00 98.56 87 TYR A O 1
ATOM 719 N N . LEU A 1 88 ? -6.372 -7.988 13.939 1.00 98.38 88 LEU A N 1
ATOM 720 C CA . LEU A 1 88 ? -5.031 -7.448 14.179 1.00 98.38 88 LEU A CA 1
ATOM 721 C C . LEU A 1 88 ? -4.551 -7.719 15.605 1.00 98.38 88 LEU A C 1
ATOM 723 O O . LEU A 1 88 ? -3.394 -8.072 15.796 1.00 98.38 88 LEU A O 1
ATOM 727 N N . ALA A 1 89 ? -5.436 -7.620 16.596 1.00 98.31 89 ALA A N 1
ATOM 728 C CA . ALA A 1 89 ? -5.128 -7.951 17.982 1.00 98.31 89 ALA A CA 1
ATOM 729 C C . ALA A 1 89 ? -4.674 -9.408 18.137 1.00 98.31 89 ALA A C 1
ATOM 731 O O . ALA A 1 89 ? -3.663 -9.676 18.781 1.00 98.31 89 ALA A O 1
ATOM 732 N N . ALA A 1 90 ? -5.377 -10.343 17.491 1.00 98.12 90 ALA A N 1
ATOM 733 C CA . ALA A 1 90 ? -4.995 -11.750 17.487 1.00 98.12 90 ALA A CA 1
ATOM 734 C C . ALA A 1 90 ? -3.646 -11.975 16.781 1.00 98.12 90 ALA A C 1
ATOM 736 O O . ALA A 1 90 ? -2.790 -12.682 17.310 1.00 98.12 90 ALA A O 1
ATOM 737 N N . GLN A 1 91 ? -3.429 -11.335 15.627 1.00 97.69 91 GLN A N 1
ATOM 738 C CA . GLN A 1 91 ? -2.183 -11.450 14.856 1.00 97.69 91 GLN A CA 1
ATOM 739 C C . GLN A 1 91 ? -0.971 -10.868 15.602 1.00 97.69 91 GLN A C 1
ATOM 741 O O . GLN A 1 91 ? 0.104 -11.461 15.588 1.00 97.69 91 GLN A O 1
ATOM 746 N N . LEU A 1 92 ? -1.161 -9.752 16.310 1.00 97.00 92 LEU A N 1
ATOM 747 C CA . LEU A 1 92 ? -0.144 -9.084 17.132 1.00 97.00 92 LEU A CA 1
ATOM 748 C C . LEU A 1 92 ? -0.095 -9.612 18.576 1.00 97.00 92 LEU A C 1
ATOM 750 O O . LEU A 1 92 ? 0.625 -9.063 19.408 1.00 97.00 92 LEU A O 1
ATOM 754 N N . ARG A 1 93 ? -0.883 -10.649 18.893 1.00 96.94 93 ARG A N 1
ATOM 755 C CA . ARG A 1 93 ? -0.975 -11.284 20.220 1.00 96.94 93 ARG A CA 1
ATOM 756 C C . ARG A 1 93 ? -1.167 -10.268 21.355 1.00 96.94 93 ARG A C 1
ATOM 758 O O . ARG A 1 93 ? -0.549 -10.369 22.413 1.00 96.94 93 ARG A O 1
ATOM 765 N N . CYS A 1 94 ? -2.025 -9.276 21.134 1.00 97.25 94 CYS A N 1
ATOM 766 C CA . CYS A 1 94 ? -2.301 -8.199 22.078 1.00 97.25 94 CYS A CA 1
ATOM 767 C C . CYS A 1 94 ? -3.809 -8.007 22.298 1.00 97.25 94 CYS A C 1
ATOM 769 O O . CYS A 1 94 ? -4.645 -8.603 21.620 1.00 97.25 94 CYS A O 1
ATOM 771 N N . ALA A 1 95 ? -4.181 -7.178 23.274 1.00 95.81 95 ALA A N 1
ATOM 772 C CA . ALA A 1 95 ? -5.578 -6.802 23.466 1.00 95.81 95 ALA A CA 1
ATOM 773 C C . ALA A 1 95 ? -6.045 -5.860 22.342 1.00 95.81 95 ALA A C 1
ATOM 775 O O . ALA A 1 95 ? -5.282 -5.017 21.875 1.00 95.81 95 ALA A O 1
ATOM 776 N N . ALA A 1 96 ? -7.326 -5.922 21.958 1.00 91.69 96 ALA A N 1
ATOM 777 C CA . ALA A 1 96 ? -7.853 -5.095 20.864 1.00 91.69 96 ALA A CA 1
ATOM 778 C C . ALA A 1 96 ? -7.696 -3.582 21.104 1.00 91.69 96 ALA A C 1
ATOM 780 O O . ALA A 1 96 ? -7.422 -2.830 20.173 1.00 91.69 96 ALA A O 1
ATOM 781 N N . GLY A 1 97 ? -7.798 -3.143 22.364 1.00 92.94 97 GLY A N 1
ATOM 782 C CA . GLY A 1 97 ? -7.546 -1.753 22.756 1.00 92.94 97 GLY A CA 1
ATOM 783 C C . GLY A 1 97 ? -6.074 -1.325 22.670 1.00 92.94 97 GLY A C 1
ATOM 784 O O . GLY A 1 97 ? -5.792 -0.134 22.711 1.00 92.94 97 GLY A O 1
ATOM 785 N N . SER A 1 98 ? -5.141 -2.271 22.531 1.00 96.62 98 SER A N 1
ATOM 786 C CA . SER A 1 98 ? -3.701 -2.019 22.399 1.00 96.62 98 SER A CA 1
ATOM 787 C C . SER A 1 98 ? -3.231 -1.962 20.945 1.00 96.62 98 SER A C 1
ATOM 789 O O . SER A 1 98 ? -2.112 -1.533 20.693 1.00 96.62 98 SER A O 1
ATOM 791 N N . VAL A 1 99 ? -4.056 -2.353 19.969 1.00 97.38 99 VAL A N 1
ATOM 792 C CA . VAL A 1 99 ? -3.678 -2.266 18.547 1.00 97.38 99 VAL A CA 1
ATOM 793 C C . VAL A 1 99 ? -3.346 -0.827 18.122 1.00 97.38 99 VAL A C 1
ATOM 795 O O . VAL A 1 99 ? -2.299 -0.645 17.502 1.00 97.38 99 VAL A O 1
ATOM 798 N N . PRO A 1 100 ? -4.115 0.217 18.508 1.00 97.38 100 PRO A N 1
ATOM 799 C CA . PRO A 1 100 ? -3.797 1.588 18.117 1.00 97.38 100 PRO A CA 1
ATOM 800 C C . PRO A 1 100 ? -2.418 2.065 18.570 1.00 97.38 100 PRO A C 1
ATOM 802 O O . PRO A 1 100 ? -1.875 2.965 17.942 1.00 97.38 100 PRO A O 1
ATOM 805 N N . SER A 1 101 ? -1.829 1.513 19.642 1.00 97.06 101 SER A N 1
ATOM 806 C CA . SER A 1 101 ? -0.472 1.892 20.062 1.00 97.06 101 SER A CA 1
ATOM 807 C C . SER A 1 101 ? 0.612 1.235 19.206 1.00 97.06 101 SER A C 1
ATOM 809 O O . SER A 1 101 ? 1.677 1.830 19.058 1.00 97.06 101 SER A O 1
ATOM 811 N N . LYS A 1 102 ? 0.311 0.089 18.585 1.00 98.25 102 LYS A N 1
ATOM 812 C CA . LYS A 1 102 ? 1.216 -0.690 17.726 1.00 98.25 102 LYS A CA 1
ATOM 813 C C . LYS A 1 102 ? 1.113 -0.352 16.240 1.00 98.25 102 LYS A C 1
ATOM 815 O O . LYS A 1 102 ? 1.966 -0.777 15.475 1.00 98.25 102 LYS A O 1
ATOM 820 N N . THR A 1 103 ? 0.096 0.395 15.820 1.00 98.12 103 THR A N 1
ATOM 821 C CA . THR A 1 103 ? -0.036 0.845 14.428 1.00 98.12 103 THR A CA 1
ATOM 822 C C . THR A 1 103 ? 0.254 2.327 14.266 1.00 98.12 103 THR A C 1
ATOM 824 O O . THR A 1 103 ? 0.429 3.044 15.254 1.00 98.12 103 THR A O 1
ATOM 827 N N . ASP A 1 104 ? 0.316 2.793 13.020 1.00 97.12 104 ASP A N 1
ATOM 828 C CA . ASP A 1 104 ? 0.588 4.189 12.680 1.00 97.12 104 ASP A CA 1
ATOM 829 C C . ASP A 1 104 ? 1.887 4.740 13.283 1.00 97.12 104 ASP A C 1
ATOM 831 O O . ASP A 1 104 ? 1.974 5.896 13.701 1.00 97.12 104 ASP A O 1
ATOM 835 N N . LEU A 1 105 ? 2.896 3.880 13.408 1.00 98.56 105 LEU A N 1
ATOM 836 C CA . LEU A 1 105 ? 4.124 4.214 14.120 1.00 98.56 105 LEU A CA 1
ATOM 837 C C . LEU A 1 105 ? 4.910 5.335 13.429 1.00 98.56 105 LEU A C 1
ATOM 839 O O . LEU A 1 105 ? 5.574 6.107 14.116 1.00 98.56 105 LEU A O 1
ATOM 843 N N . LEU A 1 106 ? 4.792 5.478 12.102 1.00 98.50 106 LEU A N 1
ATOM 844 C CA . LEU A 1 106 ? 5.477 6.538 11.359 1.00 98.50 106 LEU A CA 1
ATOM 845 C C . LEU A 1 106 ? 4.984 7.924 11.777 1.00 98.50 106 LEU A C 1
ATOM 847 O O . LEU A 1 106 ? 5.779 8.789 12.127 1.00 98.50 106 LEU A O 1
ATOM 851 N N . MET A 1 107 ? 3.665 8.123 11.813 1.00 97.88 107 MET A N 1
ATOM 852 C CA . MET A 1 107 ? 3.078 9.420 12.167 1.00 97.88 107 MET A CA 1
ATOM 853 C C . MET A 1 107 ? 3.177 9.750 13.661 1.00 97.88 107 MET A C 1
ATOM 855 O O . MET A 1 107 ? 2.811 10.851 14.061 1.00 97.88 107 MET A O 1
ATOM 859 N N . LYS A 1 108 ? 3.655 8.814 14.488 1.00 97.25 108 LYS A N 1
ATOM 860 C CA . LYS A 1 108 ? 3.933 9.034 15.915 1.00 97.25 108 LYS A CA 1
ATOM 861 C C . LYS A 1 108 ? 5.363 9.487 16.190 1.00 97.25 108 LYS A C 1
ATOM 863 O O . LYS A 1 108 ? 5.668 9.840 17.328 1.00 97.25 108 LYS A O 1
ATOM 868 N N . LEU A 1 109 ? 6.246 9.448 15.193 1.00 97.81 109 LEU A N 1
ATOM 869 C CA . LEU A 1 109 ? 7.595 9.977 15.342 1.00 97.81 109 LEU A CA 1
ATOM 870 C C . LEU A 1 109 ? 7.543 11.513 15.474 1.00 97.81 109 LEU A C 1
ATOM 872 O O . LEU A 1 109 ? 6.759 12.148 14.763 1.00 97.81 109 LEU A O 1
ATOM 876 N N . PRO A 1 110 ? 8.391 12.128 16.324 1.00 97.25 110 PRO A N 1
ATOM 877 C CA . PRO A 1 110 ? 8.381 13.578 16.551 1.00 97.25 110 PRO A CA 1
ATOM 878 C C . PRO A 1 110 ? 8.514 14.416 15.274 1.00 97.25 110 PRO A C 1
ATOM 880 O O . PRO A 1 110 ? 7.859 15.446 15.140 1.00 97.25 110 PRO A O 1
ATOM 883 N N . ASP A 1 111 ? 9.302 13.945 14.304 1.00 97.12 111 ASP A N 1
ATOM 884 C CA . ASP A 1 111 ? 9.547 14.648 13.038 1.00 97.12 111 ASP A CA 1
ATOM 885 C C . ASP A 1 111 ? 8.289 14.807 12.164 1.00 97.12 111 ASP A C 1
ATOM 887 O O . ASP A 1 111 ? 8.271 15.641 11.255 1.00 97.12 111 ASP A O 1
ATOM 891 N N . TYR A 1 112 ? 7.234 14.035 12.447 1.00 97.06 112 TYR A N 1
ATOM 892 C CA . TYR A 1 112 ? 5.983 14.003 11.687 1.00 97.06 112 TYR A CA 1
ATOM 893 C C . TYR A 1 112 ? 4.831 14.707 12.410 1.00 97.06 112 TYR A C 1
ATOM 895 O O . TYR A 1 112 ? 3.704 14.712 11.900 1.00 97.06 112 TYR A O 1
ATOM 903 N N . ASP A 1 113 ? 5.093 15.331 13.562 1.00 94.94 113 ASP A N 1
ATOM 904 C CA . ASP A 1 113 ? 4.082 16.107 14.274 1.00 94.94 113 ASP A CA 1
ATOM 905 C C . ASP A 1 113 ? 3.551 17.258 13.401 1.00 94.94 113 ASP A C 1
ATOM 907 O O . ASP A 1 113 ? 4.286 17.936 12.678 1.00 94.94 113 ASP A O 1
ATOM 911 N N . GLY A 1 114 ? 2.230 17.433 13.403 1.00 92.25 114 GLY A N 1
ATOM 912 C CA . GLY A 1 114 ? 1.530 18.409 12.562 1.00 92.25 114 GLY A CA 1
ATOM 913 C C . GLY A 1 114 ? 1.565 18.145 11.046 1.00 92.25 114 GLY A C 1
ATOM 914 O O . GLY A 1 114 ? 0.970 18.918 10.288 1.00 92.25 114 GLY A O 1
ATOM 915 N N . MET A 1 115 ? 2.210 17.075 10.564 1.00 94.31 115 MET A N 1
ATOM 916 C CA . MET A 1 115 ? 2.253 16.779 9.130 1.00 94.31 115 MET A CA 1
ATOM 917 C C . MET A 1 115 ? 0.912 16.281 8.589 1.00 94.31 115 MET A C 1
ATOM 919 O O . MET A 1 115 ? 0.162 15.534 9.222 1.00 94.31 115 MET A O 1
ATOM 923 N N . GLN A 1 116 ? 0.635 16.631 7.332 1.00 93.19 116 GLN A N 1
ATOM 924 C CA . GLN A 1 116 ? -0.487 16.052 6.605 1.00 93.19 116 GLN A CA 1
ATOM 925 C C . GLN A 1 116 ? -0.198 14.587 6.270 1.00 93.19 116 GLN A C 1
ATOM 927 O O . GLN A 1 116 ? 0.513 14.285 5.312 1.00 93.19 116 GLN A O 1
ATOM 932 N N . ARG A 1 117 ? -0.840 13.684 7.015 1.00 94.00 117 ARG A N 1
ATOM 933 C CA . ARG A 1 117 ? -0.783 12.223 6.847 1.00 94.00 117 ARG A CA 1
ATOM 934 C C . ARG A 1 117 ? -0.801 11.756 5.393 1.00 94.00 117 ARG A C 1
ATOM 936 O O . ARG A 1 117 ? -0.028 10.883 5.030 1.00 94.00 117 ARG A O 1
ATOM 943 N N . GLN A 1 118 ? -1.667 12.326 4.554 1.00 92.00 118 GLN A N 1
ATOM 944 C CA . GLN A 1 118 ? -1.814 11.882 3.162 1.00 92.00 118 GLN A CA 1
ATOM 945 C C . GLN A 1 118 ? -0.533 12.073 2.335 1.00 92.00 118 GLN A C 1
ATOM 947 O O . GLN A 1 118 ? -0.237 11.239 1.483 1.00 92.00 118 GLN A O 1
ATOM 952 N N . ASN A 1 119 ? 0.253 13.117 2.616 1.00 92.50 119 ASN A N 1
ATOM 953 C CA . ASN A 1 119 ? 1.533 13.338 1.942 1.00 92.50 119 ASN A CA 1
ATOM 954 C C . ASN A 1 119 ? 2.575 12.326 2.432 1.00 92.50 119 ASN A C 1
ATOM 956 O O . ASN A 1 119 ? 3.261 11.716 1.617 1.00 92.50 119 ASN A O 1
ATOM 960 N N . THR A 1 120 ? 2.633 12.087 3.746 1.00 96.56 120 THR A N 1
ATOM 961 C CA . THR A 1 120 ? 3.532 11.092 4.347 1.00 96.56 120 THR A CA 1
ATOM 962 C C . THR A 1 120 ? 3.231 9.682 3.838 1.00 96.56 120 THR A C 1
ATOM 964 O O . THR A 1 120 ? 4.137 8.985 3.395 1.00 96.56 120 THR A O 1
ATOM 967 N N . LEU A 1 121 ? 1.956 9.276 3.814 1.00 96.06 121 LEU A N 1
ATOM 968 C CA . LEU A 1 121 ? 1.528 7.978 3.283 1.00 96.06 121 LEU A CA 1
ATOM 969 C C . LEU A 1 121 ? 1.855 7.835 1.792 1.00 96.06 121 LEU A C 1
ATOM 971 O O . LEU A 1 121 ? 2.314 6.776 1.372 1.00 96.06 121 LEU A O 1
ATOM 975 N N . GLY A 1 122 ? 1.649 8.895 1.001 1.00 94.94 122 GLY A N 1
ATOM 976 C CA . GLY A 1 122 ? 1.971 8.909 -0.428 1.00 94.94 122 GLY A CA 1
ATOM 977 C C . GLY A 1 122 ? 3.463 8.748 -0.731 1.00 94.94 122 GLY A C 1
ATOM 978 O O . GLY A 1 122 ? 3.812 8.292 -1.813 1.00 94.94 122 GLY A O 1
ATOM 979 N N . ILE A 1 123 ? 4.337 9.079 0.223 1.00 96.81 123 ILE A N 1
ATOM 980 C CA . ILE A 1 123 ? 5.786 8.882 0.117 1.00 96.81 123 ILE A CA 1
ATOM 981 C C . ILE A 1 123 ? 6.201 7.510 0.659 1.00 96.81 123 ILE A C 1
ATOM 983 O O . ILE A 1 123 ? 6.900 6.757 -0.022 1.00 96.81 123 ILE A O 1
ATOM 987 N N . ALA A 1 124 ? 5.777 7.193 1.883 1.00 98.38 124 ALA A N 1
ATOM 988 C CA . ALA A 1 124 ? 6.210 6.004 2.603 1.00 98.38 124 ALA A CA 1
ATOM 989 C C . ALA A 1 124 ? 5.709 4.716 1.944 1.00 98.38 124 ALA A C 1
ATOM 991 O O . ALA A 1 124 ? 6.434 3.727 1.898 1.00 98.38 124 ALA A O 1
ATOM 992 N N . PHE A 1 125 ? 4.484 4.713 1.411 1.00 98.62 125 PHE A N 1
ATOM 993 C CA . PHE A 1 125 ? 3.882 3.492 0.890 1.00 98.62 125 PHE A CA 1
ATOM 994 C C . PHE A 1 125 ? 4.588 2.945 -0.366 1.00 98.62 125 PHE A C 1
ATOM 996 O O . PHE A 1 125 ? 4.977 1.779 -0.328 1.00 98.62 125 PHE A O 1
ATOM 1003 N N . PRO A 1 126 ? 4.862 3.733 -1.430 1.00 98.44 126 PRO A N 1
ATOM 1004 C CA . PRO A 1 126 ? 5.696 3.263 -2.542 1.00 98.44 126 PRO A CA 1
ATOM 1005 C C . PRO A 1 126 ? 7.100 2.822 -2.100 1.00 98.44 126 PRO A C 1
ATOM 1007 O O . PRO A 1 126 ? 7.615 1.826 -2.605 1.00 98.44 126 PRO A O 1
ATOM 1010 N N . GLY A 1 127 ? 7.702 3.525 -1.130 1.00 98.62 127 GLY A N 1
ATOM 1011 C CA . GLY A 1 127 ? 9.006 3.166 -0.563 1.00 98.62 127 GLY A CA 1
ATOM 1012 C C . GLY A 1 127 ? 9.001 1.800 0.130 1.00 98.62 127 GLY A C 1
ATOM 1013 O O . GLY A 1 127 ? 9.871 0.973 -0.132 1.00 98.62 127 GLY A O 1
ATOM 1014 N N . LEU A 1 128 ? 7.978 1.518 0.945 1.00 98.75 128 LEU A N 1
ATOM 1015 C CA . LEU A 1 128 ? 7.787 0.204 1.564 1.00 98.75 128 LEU A CA 1
ATOM 1016 C C . LEU A 1 128 ? 7.536 -0.889 0.526 1.00 98.75 128 LEU A C 1
ATOM 1018 O O . LEU A 1 128 ? 8.086 -1.977 0.654 1.00 98.75 128 LEU A O 1
ATOM 1022 N N . VAL A 1 129 ? 6.739 -0.612 -0.510 1.00 98.75 129 VAL A N 1
ATOM 1023 C CA . VAL A 1 129 ? 6.508 -1.568 -1.605 1.00 98.75 129 VAL A CA 1
ATOM 1024 C C . VAL A 1 129 ? 7.827 -1.927 -2.286 1.00 98.75 129 VAL A C 1
ATOM 1026 O O . VAL A 1 129 ? 8.111 -3.111 -2.448 1.00 98.75 129 VAL A O 1
ATOM 1029 N N . LYS A 1 130 ? 8.657 -0.931 -2.627 1.00 98.69 130 LYS A N 1
ATOM 1030 C CA . LYS A 1 130 ? 10.002 -1.158 -3.176 1.00 98.69 130 LYS A CA 1
ATOM 1031 C C . LYS A 1 130 ? 10.839 -2.040 -2.243 1.00 98.69 130 LYS A C 1
ATOM 1033 O O . LYS A 1 130 ? 11.314 -3.079 -2.687 1.00 98.69 130 LYS A O 1
ATOM 1038 N N . HIS A 1 131 ? 10.956 -1.673 -0.964 1.00 98.81 131 HIS A N 1
ATOM 1039 C CA . HIS A 1 131 ? 11.737 -2.427 0.029 1.00 98.81 131 HIS A CA 1
ATOM 1040 C C . HIS A 1 131 ? 11.286 -3.889 0.145 1.00 98.81 131 HIS A C 1
ATOM 1042 O O . HIS A 1 131 ? 12.101 -4.809 0.136 1.00 98.81 131 HIS A O 1
ATOM 1048 N N . ILE A 1 132 ? 9.975 -4.127 0.198 1.00 98.75 132 ILE A N 1
ATOM 1049 C CA . ILE A 1 132 ? 9.390 -5.472 0.277 1.00 98.75 132 ILE A CA 1
ATOM 1050 C C . ILE A 1 132 ? 9.717 -6.290 -0.978 1.00 98.75 132 ILE A C 1
ATOM 1052 O O . ILE A 1 132 ? 10.077 -7.463 -0.869 1.00 98.75 132 ILE A O 1
ATOM 1056 N N . LEU A 1 133 ? 9.613 -5.688 -2.165 1.00 98.62 133 LEU A N 1
ATOM 1057 C CA . LEU A 1 133 ? 9.921 -6.362 -3.426 1.00 98.62 133 LEU A CA 1
ATOM 1058 C C . LEU A 1 133 ? 11.417 -6.658 -3.580 1.00 98.62 133 LEU A C 1
ATOM 1060 O O . LEU A 1 133 ? 11.762 -7.729 -4.067 1.00 98.62 133 LEU A O 1
ATOM 1064 N N . GLU A 1 134 ? 12.294 -5.766 -3.122 1.00 98.44 134 GLU A N 1
ATOM 1065 C CA . GLU A 1 134 ? 13.743 -6.004 -3.072 1.00 98.44 134 GLU A CA 1
ATOM 1066 C C . GLU A 1 134 ? 14.108 -7.105 -2.066 1.00 98.44 134 GLU A C 1
ATOM 1068 O O . GLU A 1 134 ? 15.033 -7.877 -2.305 1.00 98.44 134 GLU A O 1
ATOM 1073 N N . THR A 1 135 ? 13.363 -7.209 -0.962 1.00 98.38 135 THR A N 1
ATOM 1074 C CA . THR A 1 135 ? 13.632 -8.190 0.100 1.00 98.38 135 THR A CA 1
ATOM 1075 C C . THR A 1 135 ? 13.123 -9.591 -0.250 1.00 98.38 135 THR A C 1
ATOM 1077 O O . THR A 1 135 ? 13.798 -10.581 0.028 1.00 98.38 135 THR A O 1
ATOM 1080 N N . PHE A 1 136 ? 11.926 -9.704 -0.835 1.00 98.50 136 PHE A N 1
ATOM 1081 C CA . PHE A 1 136 ? 11.243 -10.996 -1.012 1.00 98.50 136 PHE A CA 1
ATOM 1082 C C . PHE A 1 136 ? 10.928 -11.367 -2.464 1.00 98.50 136 PHE A C 1
ATOM 1084 O O . PHE A 1 136 ? 10.584 -12.523 -2.743 1.00 98.50 136 PHE A O 1
ATOM 1091 N N . GLY A 1 137 ? 10.985 -10.397 -3.375 1.00 97.44 137 GLY A N 1
ATOM 1092 C CA . GLY A 1 137 ? 10.708 -10.594 -4.791 1.00 97.44 137 GLY A CA 1
ATOM 1093 C C . GLY A 1 137 ? 11.873 -11.237 -5.544 1.00 97.44 137 GLY A C 1
ATOM 1094 O O . GLY A 1 137 ? 12.850 -11.724 -4.977 1.00 97.44 137 GLY A O 1
ATOM 1095 N N . SER A 1 138 ? 11.749 -11.274 -6.866 1.00 96.88 138 SER A N 1
ATOM 1096 C CA . SER A 1 138 ? 12.785 -11.787 -7.758 1.00 96.88 138 SER A CA 1
ATOM 1097 C C . SER A 1 138 ? 14.022 -10.890 -7.760 1.00 96.88 138 SER A C 1
ATOM 1099 O O . SER A 1 138 ? 13.935 -9.721 -8.128 1.00 96.88 138 SER A O 1
ATOM 1101 N N . ALA A 1 139 ? 15.191 -11.468 -7.470 1.00 96.25 139 ALA A N 1
ATOM 1102 C CA . ALA A 1 139 ? 16.484 -10.784 -7.568 1.00 96.25 139 ALA A CA 1
ATOM 1103 C C . ALA A 1 139 ? 16.865 -10.388 -9.010 1.00 96.25 139 ALA A C 1
ATOM 1105 O O . ALA A 1 139 ? 17.794 -9.614 -9.216 1.00 96.25 139 ALA A O 1
ATOM 1106 N N . ALA A 1 140 ? 16.161 -10.917 -10.019 1.00 96.12 140 ALA A N 1
ATOM 1107 C CA . ALA A 1 140 ? 16.354 -10.536 -11.418 1.00 96.12 140 ALA A CA 1
ATOM 1108 C C . ALA A 1 140 ? 15.662 -9.210 -11.784 1.00 96.12 140 ALA A C 1
ATOM 1110 O O . ALA A 1 140 ? 15.819 -8.741 -12.913 1.00 96.12 140 ALA A O 1
ATOM 1111 N N . VAL A 1 141 ? 14.871 -8.637 -10.870 1.00 97.19 141 VAL A N 1
ATOM 1112 C CA . VAL A 1 141 ? 14.143 -7.388 -11.085 1.00 97.19 141 VAL A CA 1
ATOM 1113 C C . VAL A 1 141 ? 14.699 -6.311 -10.159 1.00 97.19 141 VAL A C 1
ATOM 1115 O O . VAL A 1 141 ? 14.706 -6.481 -8.943 1.00 97.19 141 VAL A O 1
ATOM 1118 N N . SER A 1 142 ? 15.147 -5.194 -10.728 1.00 97.75 142 SER A N 1
ATOM 1119 C CA . SER A 1 142 ? 15.487 -3.989 -9.971 1.00 97.75 142 SER A CA 1
ATOM 1120 C C . SER A 1 142 ? 14.270 -3.077 -9.853 1.00 97.75 142 SER A C 1
ATOM 1122 O O . SER A 1 142 ? 13.452 -3.003 -10.774 1.00 97.75 142 SER A O 1
ATOM 1124 N N . TYR A 1 143 ? 14.146 -2.377 -8.726 1.00 98.06 143 TYR A N 1
ATOM 1125 C CA . TYR A 1 143 ? 13.003 -1.515 -8.435 1.00 98.06 143 TYR A CA 1
ATOM 1126 C C . TYR A 1 143 ? 13.456 -0.082 -8.162 1.00 98.06 143 TYR A C 1
ATOM 1128 O O . TYR A 1 143 ? 14.420 0.159 -7.442 1.00 98.06 143 TYR A O 1
ATOM 1136 N N . GLU A 1 144 ? 12.727 0.889 -8.700 1.00 97.75 144 GLU A N 1
ATOM 1137 C CA . GLU A 1 144 ? 12.948 2.315 -8.455 1.00 97.75 144 GLU A CA 1
ATOM 1138 C C . GLU A 1 144 ? 11.622 3.002 -8.138 1.00 97.75 144 GLU A C 1
ATOM 1140 O O . GLU A 1 144 ? 10.587 2.643 -8.696 1.00 97.75 144 GLU A O 1
ATOM 1145 N N . THR A 1 145 ? 11.642 4.010 -7.268 1.00 97.25 145 THR A N 1
ATOM 1146 C CA . THR A 1 145 ? 10.452 4.805 -6.925 1.00 97.25 145 THR A CA 1
ATOM 1147 C C . THR A 1 145 ? 10.508 6.198 -7.533 1.00 97.25 145 THR A C 1
ATOM 1149 O O .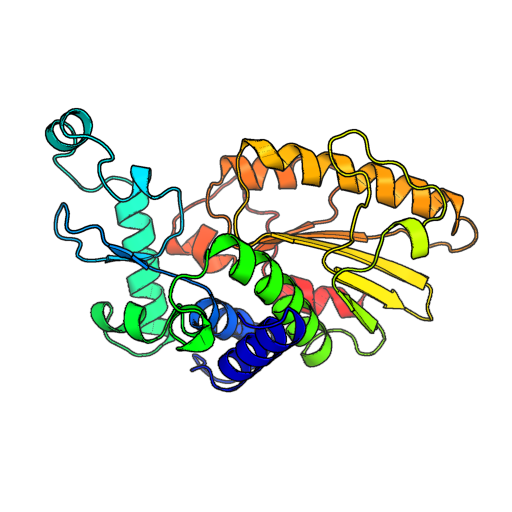 THR A 1 145 ? 11.589 6.770 -7.653 1.00 97.25 145 THR A O 1
ATOM 1152 N N . GLU A 1 146 ? 9.345 6.788 -7.820 1.00 93.44 146 GLU A N 1
ATOM 1153 C CA . GLU A 1 146 ? 9.193 8.186 -8.278 1.00 93.44 146 GLU A CA 1
ATOM 1154 C C . GLU A 1 146 ? 9.932 8.542 -9.562 1.00 93.44 146 GLU A C 1
ATOM 1156 O O . GLU A 1 146 ? 10.349 9.692 -9.775 1.00 93.44 146 GLU A O 1
ATOM 1161 N N . VAL A 1 147 ? 10.084 7.556 -10.434 1.00 95.56 147 VAL A N 1
ATOM 1162 C CA . VAL A 1 147 ? 10.771 7.731 -11.703 1.00 95.56 147 VAL A CA 1
ATOM 1163 C C . VAL A 1 147 ? 9.932 8.654 -12.577 1.00 95.56 147 VAL A C 1
ATOM 1165 O O . VAL A 1 147 ? 8.741 8.415 -12.787 1.00 95.56 147 VAL A O 1
ATOM 1168 N N . LYS A 1 148 ? 10.527 9.733 -13.089 1.00 94.44 148 LYS A N 1
ATOM 1169 C CA . LYS A 1 148 ? 9.820 10.597 -14.037 1.00 94.44 148 LYS A CA 1
ATOM 1170 C C . LYS A 1 148 ? 9.494 9.794 -15.294 1.00 94.44 148 LYS A C 1
ATOM 1172 O O . LYS A 1 148 ? 10.367 9.129 -15.850 1.00 94.44 148 LYS A O 1
ATOM 1177 N N . ALA A 1 149 ? 8.239 9.832 -15.731 1.00 93.75 149 ALA A N 1
ATOM 1178 C CA . ALA A 1 149 ? 7.794 8.981 -16.828 1.00 93.75 149 ALA A CA 1
ATOM 1179 C C . ALA A 1 149 ? 8.474 9.333 -18.161 1.00 93.75 149 ALA A C 1
ATOM 1181 O O . ALA A 1 149 ? 8.688 8.442 -18.974 1.00 93.75 149 ALA A O 1
ATOM 1182 N N . ASP A 1 150 ? 8.846 10.597 -18.372 1.00 93.56 150 ASP A N 1
ATOM 1183 C CA . ASP A 1 150 ? 9.536 11.088 -19.572 1.00 93.56 150 ASP A CA 1
ATOM 1184 C C . ASP A 1 150 ? 10.964 10.539 -19.726 1.00 93.56 150 ASP A C 1
ATOM 1186 O O . ASP A 1 150 ? 11.420 10.334 -20.848 1.00 93.56 150 ASP A O 1
ATOM 1190 N N . HIS A 1 151 ? 11.645 10.242 -18.616 1.00 94.50 151 HIS A N 1
ATOM 1191 C CA . HIS A 1 151 ? 12.963 9.603 -18.617 1.00 94.50 151 HIS A CA 1
ATOM 1192 C C . HIS A 1 151 ? 12.906 8.150 -19.115 1.00 94.50 151 HIS A C 1
ATOM 1194 O O . HIS A 1 151 ? 13.906 7.627 -19.600 1.00 94.50 151 HIS A O 1
ATOM 1200 N N . ILE A 1 152 ? 11.753 7.491 -18.982 1.00 95.56 152 ILE A N 1
ATOM 1201 C CA . ILE A 1 152 ? 11.543 6.092 -19.389 1.00 95.56 152 ILE A CA 1
ATOM 1202 C C . ILE A 1 152 ? 10.863 6.020 -20.747 1.00 95.56 152 ILE A C 1
ATOM 1204 O O . ILE A 1 152 ? 11.219 5.215 -21.603 1.00 95.56 152 ILE A O 1
ATOM 1208 N N . PHE A 1 153 ? 9.894 6.902 -20.950 1.00 94.75 153 PHE A N 1
ATOM 1209 C CA . PHE A 1 153 ? 9.098 7.002 -22.152 1.00 94.75 153 PHE A CA 1
ATOM 1210 C C . PHE A 1 153 ? 9.172 8.438 -22.678 1.00 94.75 153 PHE A C 1
ATOM 1212 O O . PHE A 1 153 ? 8.320 9.267 -22.343 1.00 94.75 153 PHE A O 1
ATOM 1219 N N . PRO A 1 154 ? 10.171 8.759 -23.518 1.00 91.88 154 PRO A N 1
ATOM 1220 C CA . PRO A 1 154 ? 10.321 10.100 -24.061 1.00 91.88 154 PRO A CA 1
ATOM 1221 C C . PRO A 1 154 ? 9.043 10.603 -24.740 1.00 91.88 154 PRO A C 1
ATOM 1223 O O . PRO A 1 154 ? 8.373 9.878 -25.489 1.00 91.88 154 PRO A O 1
ATOM 1226 N N . SER A 1 155 ? 8.699 11.861 -24.452 1.00 88.44 155 SER A N 1
ATOM 1227 C CA . SER A 1 155 ? 7.502 12.538 -24.974 1.00 88.44 155 SER A CA 1
ATOM 1228 C C . SER A 1 155 ? 6.174 11.857 -24.607 1.00 88.44 155 SER A C 1
ATOM 1230 O O . SER A 1 155 ? 5.198 11.980 -25.346 1.00 88.44 155 SER A O 1
ATOM 1232 N N . ILE A 1 156 ? 6.122 11.115 -23.496 1.00 90.94 156 ILE A N 1
ATOM 1233 C CA . ILE A 1 156 ? 4.863 10.596 -22.954 1.00 90.94 156 ILE A CA 1
ATOM 1234 C C . ILE A 1 156 ? 3.966 11.751 -22.493 1.00 90.94 156 ILE A C 1
ATOM 1236 O O . ILE A 1 156 ? 4.407 12.677 -21.814 1.00 90.94 156 ILE A O 1
ATOM 1240 N N . THR A 1 157 ? 2.689 11.692 -22.860 1.00 85.50 157 THR A N 1
ATOM 1241 C CA . THR A 1 157 ? 1.684 12.699 -22.502 1.00 85.50 157 THR A CA 1
ATOM 1242 C C . THR A 1 157 ? 0.485 12.014 -21.873 1.00 85.50 157 THR A C 1
ATOM 1244 O O . THR A 1 157 ? -0.058 11.079 -22.460 1.00 85.50 157 THR A O 1
ATOM 1247 N N . PHE A 1 158 ? 0.046 12.495 -20.712 1.00 83.50 158 PHE A N 1
ATOM 1248 C CA . PHE A 1 158 ? -1.129 11.955 -20.033 1.00 83.50 158 PHE A CA 1
ATOM 1249 C C . PHE A 1 158 ? -2.349 12.830 -20.308 1.00 83.50 158 PHE A C 1
ATOM 1251 O O . PHE A 1 158 ? -2.249 14.058 -20.236 1.00 83.50 158 PHE A O 1
ATOM 1258 N N . PRO A 1 159 ? -3.520 12.231 -20.577 1.00 74.62 159 PRO A N 1
ATOM 1259 C CA . PRO A 1 159 ? -4.765 12.974 -20.593 1.00 74.62 159 PRO A CA 1
ATOM 1260 C C . PRO A 1 159 ? -5.104 13.377 -19.152 1.00 74.62 159 PRO A C 1
ATOM 1262 O O . PRO A 1 159 ? -5.502 12.541 -18.345 1.00 74.62 159 PRO A O 1
ATOM 1265 N N . GLY A 1 160 ? -4.929 14.653 -18.798 1.00 67.56 160 GLY A N 1
ATOM 1266 C CA . GLY A 1 160 ? -5.335 15.151 -17.483 1.00 67.56 160 GLY A CA 1
ATOM 1267 C C . GLY A 1 160 ? -4.420 16.208 -16.873 1.00 67.56 160 GLY A C 1
ATOM 1268 O O . GLY A 1 160 ? -3.899 17.082 -17.557 1.00 67.56 160 GLY A O 1
ATOM 1269 N N . ARG A 1 161 ? -4.312 16.167 -15.539 1.00 62.09 161 ARG A N 1
ATOM 1270 C CA . ARG A 1 161 ? -3.822 17.282 -14.707 1.00 62.09 161 ARG A CA 1
ATOM 1271 C C . ARG A 1 161 ? -2.315 17.285 -14.451 1.00 62.09 161 ARG A C 1
ATOM 1273 O O . ARG A 1 161 ? -1.809 18.276 -13.933 1.00 62.09 161 ARG A O 1
ATOM 1280 N N . SER A 1 162 ? -1.609 16.195 -14.748 1.00 69.19 162 SER A N 1
ATOM 1281 C CA . SER A 1 162 ? -0.179 16.098 -14.454 1.00 69.19 162 SER A CA 1
ATOM 1282 C C . SER A 1 162 ? 0.655 16.523 -15.656 1.00 69.19 162 SER A C 1
ATOM 1284 O O . SER A 1 162 ? 0.664 15.846 -16.680 1.00 69.19 162 SER A O 1
ATOM 1286 N N . SER A 1 163 ? 1.380 17.633 -15.519 1.00 71.62 163 SER A N 1
ATOM 1287 C CA . SER A 1 163 ? 2.389 18.067 -16.493 1.00 71.62 163 SER A CA 1
ATOM 1288 C C . SER A 1 163 ? 3.721 17.324 -16.342 1.00 71.62 163 SER A C 1
ATOM 1290 O O . SER A 1 163 ? 4.548 17.362 -17.246 1.00 71.62 163 SER A O 1
ATOM 1292 N N . THR A 1 164 ? 3.936 16.654 -15.203 1.00 81.31 164 THR A N 1
ATOM 1293 C CA . THR A 1 164 ? 5.164 15.910 -14.871 1.00 81.31 164 THR A CA 1
ATOM 1294 C C . THR A 1 164 ? 4.811 14.559 -14.232 1.00 81.31 164 THR A C 1
ATOM 1296 O O . THR A 1 164 ? 4.992 14.361 -13.029 1.00 81.31 164 THR A O 1
ATOM 1299 N N . PRO A 1 165 ? 4.246 13.622 -15.014 1.00 86.06 165 PRO A N 1
ATOM 1300 C CA . PRO A 1 165 ? 3.874 12.292 -14.533 1.00 86.06 165 PRO A CA 1
ATOM 1301 C C . PRO A 1 165 ? 5.073 11.546 -13.933 1.00 86.06 165 PRO A C 1
ATOM 1303 O O . PRO A 1 165 ? 6.167 11.518 -14.507 1.00 86.06 165 PRO A O 1
ATOM 1306 N N . ARG A 1 166 ? 4.851 10.908 -12.783 1.00 91.38 166 ARG A N 1
ATOM 1307 C CA . ARG A 1 166 ? 5.827 10.052 -12.104 1.00 91.38 166 ARG A CA 1
ATOM 1308 C C . ARG A 1 166 ? 5.258 8.654 -11.942 1.00 91.38 166 ARG A C 1
ATOM 1310 O O . ARG A 1 166 ? 4.073 8.494 -11.677 1.00 91.38 166 ARG A O 1
ATOM 1317 N N . ILE A 1 167 ? 6.125 7.669 -12.108 1.00 95.12 167 ILE A N 1
ATOM 1318 C CA . ILE A 1 167 ? 5.851 6.264 -11.845 1.00 95.12 167 ILE A CA 1
ATOM 1319 C C . ILE A 1 167 ? 6.130 6.018 -10.359 1.00 95.12 167 ILE A C 1
ATOM 1321 O O . ILE A 1 167 ? 7.258 6.244 -9.918 1.00 95.12 167 ILE A O 1
ATOM 1325 N N . ASP A 1 168 ? 5.128 5.566 -9.596 1.00 96.38 168 ASP A N 1
ATOM 1326 C CA . ASP A 1 168 ? 5.295 5.345 -8.151 1.00 96.38 168 ASP A CA 1
ATOM 1327 C C . ASP A 1 168 ? 6.365 4.275 -7.881 1.00 96.38 168 ASP A C 1
ATOM 1329 O O . ASP A 1 168 ? 7.283 4.529 -7.102 1.00 96.38 168 ASP A O 1
ATOM 1333 N N . VAL A 1 169 ? 6.281 3.116 -8.557 1.00 98.44 169 VAL A N 1
ATOM 1334 C CA . VAL A 1 169 ? 7.329 2.078 -8.573 1.00 98.44 169 VAL A CA 1
ATOM 1335 C C . VAL A 1 169 ? 7.508 1.512 -9.984 1.00 98.44 169 VAL A C 1
ATOM 1337 O O . VAL A 1 169 ? 6.542 1.103 -10.630 1.00 98.44 169 VAL A O 1
ATOM 1340 N N . LEU A 1 170 ? 8.752 1.463 -10.453 1.00 98.38 170 LEU A N 1
ATOM 1341 C CA . LEU A 1 170 ? 9.170 0.900 -11.734 1.00 98.38 170 LEU A CA 1
ATOM 1342 C C . LEU A 1 170 ? 10.044 -0.329 -11.491 1.00 98.38 170 LEU A C 1
ATOM 1344 O O . LEU A 1 170 ? 11.074 -0.224 -10.833 1.00 98.38 170 LEU A O 1
ATOM 1348 N N . GLY A 1 171 ? 9.651 -1.474 -12.047 1.00 98.00 171 GLY A N 1
ATOM 1349 C CA . GLY A 1 171 ? 10.454 -2.694 -12.072 1.00 98.00 171 GLY A CA 1
ATOM 1350 C C . GLY A 1 171 ? 11.151 -2.875 -13.422 1.00 98.00 171 GLY A C 1
ATOM 1351 O O . GLY A 1 171 ? 10.504 -2.764 -14.471 1.00 98.00 171 GLY A O 1
ATOM 1352 N N . ARG A 1 172 ? 12.450 -3.185 -13.415 1.00 97.31 172 ARG A N 1
ATOM 1353 C CA . ARG A 1 172 ? 13.240 -3.493 -14.616 1.00 97.31 172 ARG A CA 1
ATOM 1354 C C . ARG A 1 172 ? 13.903 -4.850 -14.524 1.00 97.31 172 ARG A C 1
ATOM 1356 O O . ARG A 1 172 ? 14.346 -5.254 -13.461 1.00 97.31 172 ARG A O 1
ATOM 1363 N N . ARG A 1 173 ? 14.040 -5.511 -15.668 1.00 94.75 173 ARG A N 1
ATOM 1364 C CA . ARG A 1 173 ? 14.845 -6.723 -15.829 1.00 94.75 173 ARG A CA 1
ATOM 1365 C C . ARG A 1 173 ? 15.802 -6.489 -16.984 1.00 94.75 173 ARG A C 1
ATOM 1367 O O . ARG A 1 173 ? 15.345 -6.169 -18.079 1.00 94.75 173 ARG A O 1
ATOM 1374 N N . ASN A 1 174 ? 17.103 -6.630 -16.735 1.00 92.56 174 ASN A N 1
ATOM 1375 C CA . ASN A 1 174 ? 18.155 -6.301 -17.706 1.00 92.56 174 ASN A CA 1
ATOM 1376 C C . ASN A 1 174 ? 17.973 -4.883 -18.292 1.00 92.56 174 ASN A C 1
ATOM 1378 O O . ASN A 1 174 ? 17.928 -4.715 -19.508 1.00 92.56 174 ASN A O 1
ATOM 1382 N N . ASP A 1 175 ? 17.746 -3.893 -17.421 1.00 92.31 175 ASP A N 1
ATOM 1383 C CA . ASP A 1 175 ? 17.497 -2.477 -17.752 1.00 92.31 175 ASP A CA 1
ATOM 1384 C C . ASP A 1 175 ? 16.251 -2.172 -18.607 1.00 92.31 175 ASP A C 1
ATOM 1386 O O . ASP A 1 175 ? 15.951 -1.011 -18.891 1.00 92.31 175 ASP A O 1
ATOM 1390 N N . ILE A 1 176 ? 15.453 -3.183 -18.954 1.00 94.81 176 ILE A N 1
ATOM 1391 C CA . ILE A 1 176 ? 14.199 -3.014 -19.692 1.00 94.81 176 ILE A CA 1
ATOM 1392 C C . ILE A 1 176 ? 13.039 -2.885 -18.694 1.00 94.81 176 ILE A C 1
ATOM 1394 O O . ILE A 1 176 ? 12.902 -3.748 -17.821 1.00 94.81 176 ILE A O 1
ATOM 1398 N N . PRO A 1 177 ? 12.167 -1.862 -18.812 1.00 96.38 177 PRO A N 1
ATOM 1399 C CA . PRO A 1 177 ? 10.930 -1.775 -18.038 1.00 96.38 177 PRO A CA 1
ATOM 1400 C C . PRO A 1 177 ? 10.084 -3.043 -18.189 1.00 96.38 177 PRO A C 1
ATOM 1402 O O . PRO A 1 177 ? 9.793 -3.487 -19.298 1.00 96.38 177 PRO A O 1
ATOM 1405 N N . ARG A 1 178 ? 9.694 -3.641 -17.065 1.00 95.56 178 ARG A N 1
ATOM 1406 C CA . ARG A 1 178 ? 8.834 -4.838 -17.014 1.00 95.56 178 ARG A CA 1
ATOM 1407 C C . ARG A 1 178 ? 7.521 -4.578 -16.324 1.00 95.56 178 ARG A C 1
ATOM 1409 O O . ARG A 1 178 ? 6.515 -5.190 -16.660 1.00 95.56 178 ARG A O 1
ATOM 1416 N N . LEU A 1 179 ? 7.555 -3.681 -15.352 1.00 96.75 179 LEU A N 1
ATOM 1417 C CA . LEU A 1 179 ? 6.490 -3.500 -14.396 1.00 96.75 179 LEU A CA 1
ATOM 1418 C C . LEU A 1 179 ? 6.365 -2.029 -14.042 1.00 96.75 179 LEU A C 1
ATOM 1420 O O . LEU A 1 179 ? 7.353 -1.381 -13.708 1.00 96.75 179 LEU A O 1
ATOM 1424 N N . ILE A 1 180 ? 5.136 -1.545 -14.018 1.00 97.88 180 ILE A N 1
ATOM 1425 C CA . ILE A 1 180 ? 4.756 -0.325 -13.323 1.00 97.88 180 ILE A CA 1
ATOM 1426 C C . ILE A 1 180 ? 3.776 -0.701 -12.220 1.00 97.88 180 ILE A C 1
ATOM 1428 O O . ILE A 1 180 ? 2.833 -1.460 -12.448 1.00 97.88 180 ILE A O 1
ATOM 1432 N N . ILE A 1 181 ? 3.993 -0.158 -11.026 1.00 98.00 181 ILE A N 1
ATOM 1433 C CA . ILE A 1 181 ? 3.053 -0.258 -9.914 1.00 98.00 181 ILE A CA 1
ATOM 1434 C C . ILE A 1 181 ? 2.554 1.146 -9.596 1.00 98.00 181 ILE A C 1
ATOM 1436 O O . ILE A 1 181 ? 3.351 2.024 -9.269 1.00 98.00 181 ILE A O 1
ATOM 1440 N N . SER A 1 182 ? 1.239 1.341 -9.659 1.00 96.50 182 SER A N 1
ATOM 1441 C CA . SER A 1 182 ? 0.567 2.496 -9.059 1.00 96.50 182 SER A CA 1
ATOM 1442 C C . SER A 1 182 ? 0.267 2.159 -7.599 1.00 96.50 182 SER A C 1
ATOM 1444 O O . SER A 1 182 ? -0.587 1.319 -7.307 1.00 96.50 182 SER A O 1
ATOM 1446 N N . ALA A 1 183 ? 1.019 2.745 -6.670 1.00 96.81 183 ALA A N 1
ATOM 1447 C CA . ALA A 1 183 ? 0.984 2.405 -5.250 1.00 96.81 183 ALA A CA 1
ATOM 1448 C C . ALA A 1 183 ? 0.214 3.479 -4.472 1.00 96.81 183 ALA A C 1
ATOM 1450 O O . ALA A 1 183 ? 0.740 4.546 -4.154 1.00 96.81 183 ALA A O 1
ATOM 1451 N N . LYS A 1 184 ? -1.054 3.204 -4.149 1.00 94.69 184 LYS A N 1
ATOM 1452 C CA . LYS A 1 184 ? -1.965 4.168 -3.510 1.00 94.69 184 LYS A CA 1
ATOM 1453 C C . LYS A 1 184 ? -2.526 3.600 -2.212 1.00 94.69 184 LYS A C 1
ATOM 1455 O O . LYS A 1 184 ? -3.320 2.667 -2.250 1.00 94.69 184 LYS A O 1
ATOM 1460 N N . TRP A 1 185 ? -2.180 4.193 -1.064 1.00 95.56 185 TRP A N 1
ATOM 1461 C CA . TRP A 1 185 ? -2.664 3.715 0.241 1.00 95.56 185 TRP A CA 1
ATOM 1462 C C . TRP A 1 185 ? -4.196 3.623 0.298 1.00 95.56 185 TRP A C 1
ATOM 1464 O O . TRP A 1 185 ? -4.749 2.599 0.674 1.00 95.56 185 TRP A O 1
ATOM 1474 N N . SER A 1 186 ? -4.883 4.677 -0.137 1.00 90.19 186 SER A N 1
ATOM 1475 C CA . SER A 1 186 ? -6.337 4.693 -0.325 1.00 90.19 186 SER A CA 1
ATOM 1476 C C . SER A 1 186 ? -6.668 5.346 -1.662 1.00 90.19 186 SER A C 1
ATOM 1478 O O . SER A 1 186 ? -5.900 6.181 -2.153 1.00 90.19 186 SER A O 1
ATOM 1480 N N . VAL A 1 187 ? -7.802 4.981 -2.261 1.00 85.81 187 VAL A N 1
ATOM 1481 C CA . VAL A 1 187 ? -8.195 5.498 -3.573 1.00 85.81 187 VAL A CA 1
ATOM 1482 C C . VAL A 1 187 ? -9.365 6.445 -3.390 1.00 85.81 187 VAL A C 1
ATOM 1484 O O . VAL A 1 187 ? -10.493 6.049 -3.117 1.00 85.81 187 VAL A O 1
ATOM 1487 N N . ARG A 1 188 ? -9.127 7.742 -3.576 1.00 80.12 188 ARG A N 1
ATOM 1488 C CA . ARG A 1 188 ? -10.235 8.698 -3.599 1.00 80.12 188 ARG A CA 1
ATOM 1489 C C . ARG A 1 188 ? -11.113 8.459 -4.822 1.00 80.12 188 ARG A C 1
ATOM 1491 O O . ARG A 1 188 ? -10.610 8.223 -5.919 1.00 80.12 188 ARG A O 1
ATOM 1498 N N . HIS A 1 189 ? -12.426 8.606 -4.653 1.00 75.31 189 HIS A N 1
ATOM 1499 C CA . HIS A 1 189 ? -13.382 8.403 -5.744 1.00 75.31 189 HIS A CA 1
ATOM 1500 C C . HIS A 1 189 ? -13.091 9.291 -6.966 1.00 75.31 189 HIS A C 1
ATOM 1502 O O . HIS A 1 189 ? -13.178 8.822 -8.097 1.00 75.31 189 HIS A O 1
ATOM 1508 N N . ASP A 1 190 ? -12.686 10.545 -6.741 1.00 73.00 190 ASP A N 1
ATOM 1509 C CA . ASP A 1 190 ? -12.386 11.518 -7.797 1.00 73.00 190 ASP A CA 1
ATOM 1510 C C . ASP A 1 190 ? -11.041 11.291 -8.504 1.00 73.00 190 ASP A C 1
ATOM 1512 O O . ASP A 1 190 ? -10.811 11.885 -9.552 1.00 73.00 190 ASP A O 1
ATOM 1516 N N . ARG A 1 191 ? -10.169 10.432 -7.962 1.00 77.88 191 ARG A N 1
ATOM 1517 C CA . ARG A 1 191 ? -8.827 10.141 -8.503 1.00 77.88 191 ARG A CA 1
ATOM 1518 C C . ARG A 1 191 ? -8.684 8.733 -9.065 1.00 77.88 191 ARG A C 1
ATOM 1520 O O . ARG A 1 191 ? -7.623 8.345 -9.531 1.00 77.88 191 ARG A O 1
ATOM 1527 N N . LEU A 1 192 ? -9.758 7.952 -9.038 1.00 82.38 192 LEU A N 1
ATOM 1528 C CA . LEU A 1 192 ? -9.730 6.585 -9.540 1.00 82.38 192 LEU A CA 1
ATOM 1529 C C . LEU A 1 192 ? -9.532 6.543 -11.064 1.00 82.38 192 LEU A C 1
ATOM 1531 O O . LEU A 1 192 ? -8.902 5.624 -11.573 1.00 82.38 192 LEU A O 1
ATOM 1535 N N . ASN A 1 193 ? -10.011 7.570 -11.774 1.00 82.69 193 ASN A N 1
ATOM 1536 C CA . ASN A 1 193 ? -9.785 7.702 -13.212 1.00 82.69 193 ASN A CA 1
ATOM 1537 C C . ASN A 1 193 ? -8.314 7.967 -13.562 1.00 82.69 193 ASN A C 1
ATOM 1539 O O . ASN A 1 193 ? -7.909 7.632 -14.668 1.00 82.69 193 ASN A O 1
ATOM 1543 N N . ASP A 1 194 ? -7.523 8.548 -12.653 1.00 82.38 194 ASP A N 1
ATOM 1544 C CA . ASP A 1 194 ? -6.099 8.794 -12.910 1.00 82.38 194 ASP A CA 1
ATOM 1545 C C . ASP A 1 194 ? -5.386 7.448 -13.125 1.00 82.38 194 ASP A C 1
ATOM 1547 O O . ASP A 1 194 ? -4.727 7.251 -14.140 1.00 82.38 194 ASP A O 1
ATOM 1551 N N . ILE A 1 195 ? -5.660 6.468 -12.257 1.00 83.62 195 ILE A N 1
ATOM 1552 C CA . ILE A 1 195 ? -5.111 5.105 -12.339 1.00 83.62 195 ILE A CA 1
ATOM 1553 C C . ILE A 1 195 ? -5.526 4.409 -13.646 1.00 83.62 195 ILE A C 1
ATOM 1555 O O . ILE A 1 195 ? -4.690 3.853 -14.357 1.00 83.62 195 ILE A O 1
ATOM 1559 N N . THR A 1 196 ? -6.818 4.452 -13.991 1.00 82.19 196 THR A N 1
ATOM 1560 C CA . THR A 1 196 ? -7.331 3.776 -15.199 1.00 82.19 196 THR A CA 1
ATOM 1561 C C . THR A 1 196 ? -6.874 4.457 -16.493 1.00 82.19 196 THR A C 1
ATOM 1563 O O . THR A 1 196 ? -6.761 3.812 -17.530 1.00 82.19 196 THR A O 1
ATOM 1566 N N . ASN A 1 197 ? -6.573 5.759 -16.455 1.00 87.75 197 ASN A N 1
ATOM 1567 C CA . ASN A 1 197 ? -6.057 6.495 -17.612 1.00 87.75 197 ASN A CA 1
ATOM 1568 C C . ASN A 1 197 ? -4.542 6.330 -17.784 1.00 87.75 197 ASN A C 1
ATOM 1570 O O . ASN A 1 197 ? -4.045 6.408 -18.906 1.00 87.75 197 ASN A O 1
ATOM 1574 N N . GLU A 1 198 ? -3.802 6.113 -16.697 1.00 90.44 198 GLU A N 1
ATOM 1575 C CA . GLU A 1 198 ? -2.350 5.954 -16.737 1.00 90.44 198 GLU A CA 1
ATOM 1576 C C . GLU A 1 198 ? -1.922 4.672 -17.458 1.00 90.44 198 GLU A C 1
ATOM 1578 O O . GLU A 1 198 ? -1.036 4.704 -18.314 1.00 90.44 198 GLU A O 1
ATOM 1583 N N . CYS A 1 199 ? -2.568 3.548 -17.139 1.00 93.94 199 CYS A N 1
ATOM 1584 C CA . CYS A 1 199 ? -2.223 2.239 -17.688 1.00 93.94 199 CYS A CA 1
ATOM 1585 C C . CYS A 1 199 ? -2.122 2.201 -19.229 1.00 93.94 199 CYS A C 1
ATOM 1587 O O . CYS A 1 199 ? -1.064 1.811 -19.739 1.00 93.94 199 CYS A O 1
ATOM 1589 N N . PRO A 1 200 ? -3.153 2.608 -20.003 1.00 94.38 200 PRO A N 1
ATOM 1590 C CA . PRO A 1 200 ? -3.095 2.516 -21.460 1.00 94.38 200 PRO A CA 1
ATOM 1591 C C . PRO A 1 200 ? -2.019 3.429 -22.053 1.00 94.38 200 PRO A C 1
ATOM 1593 O O . PRO A 1 200 ? -1.391 3.064 -23.044 1.00 94.38 200 PRO A O 1
ATOM 1596 N N . VAL A 1 201 ? -1.758 4.582 -21.427 1.00 94.25 201 VAL A N 1
ATOM 1597 C CA . VAL A 1 201 ? -0.709 5.517 -21.858 1.00 94.25 201 VAL A CA 1
ATOM 1598 C C . VAL A 1 201 ? 0.672 4.884 -21.695 1.00 94.25 201 VAL A C 1
ATOM 1600 O O . VAL A 1 201 ? 1.470 4.908 -22.633 1.00 94.25 201 VAL A O 1
ATOM 1603 N N . TYR A 1 202 ? 0.945 4.265 -20.543 1.00 95.56 202 TYR A N 1
ATOM 1604 C CA . TYR A 1 202 ? 2.214 3.577 -20.311 1.00 95.56 202 TYR A CA 1
ATOM 1605 C C . TYR A 1 202 ? 2.410 2.378 -21.239 1.00 95.56 202 TYR A C 1
ATOM 1607 O O . TYR A 1 202 ? 3.477 2.250 -21.839 1.00 95.56 202 TYR A O 1
ATOM 1615 N N . LYS A 1 203 ? 1.394 1.521 -21.400 1.00 95.88 203 LYS A N 1
ATOM 1616 C CA . LYS A 1 203 ? 1.494 0.340 -22.271 1.00 95.88 203 LYS A CA 1
ATOM 1617 C C . LYS A 1 203 ? 1.692 0.727 -23.738 1.00 95.88 203 LYS A C 1
ATOM 1619 O O . LYS A 1 203 ? 2.603 0.213 -24.375 1.00 95.88 203 LYS A O 1
ATOM 1624 N N . ALA A 1 204 ? 0.949 1.712 -24.246 1.00 94.88 204 ALA A N 1
ATOM 1625 C CA . ALA A 1 204 ? 1.139 2.204 -25.612 1.00 94.88 204 ALA A CA 1
ATOM 1626 C C . ALA A 1 204 ? 2.533 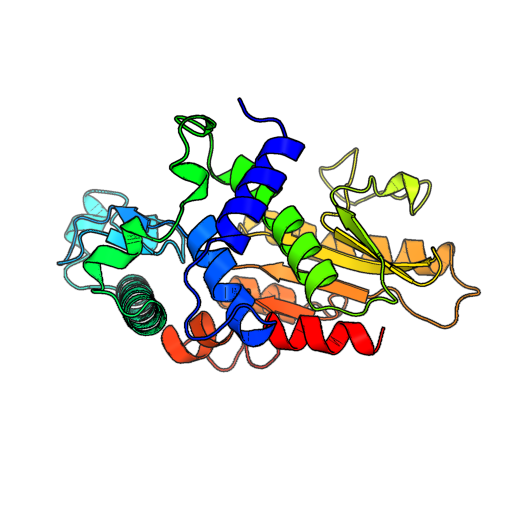2.824 -25.826 1.00 94.88 204 ALA A C 1
ATOM 1628 O O . ALA A 1 204 ? 3.161 2.622 -26.869 1.00 94.88 204 ALA A O 1
ATOM 1629 N N . ALA A 1 205 ? 3.046 3.570 -24.841 1.00 95.19 205 ALA A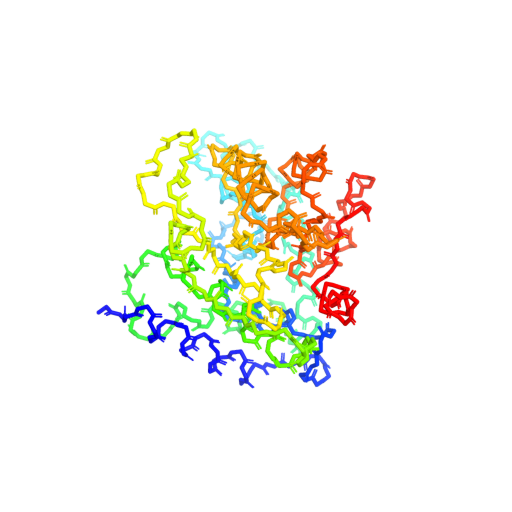 N 1
ATOM 1630 C CA . ALA A 1 205 ? 4.391 4.133 -24.911 1.00 95.19 205 ALA A CA 1
ATOM 1631 C C . ALA A 1 205 ? 5.474 3.043 -24.887 1.00 95.19 205 ALA A C 1
ATOM 1633 O O . ALA A 1 205 ? 6.454 3.143 -25.632 1.00 95.19 205 ALA A O 1
ATOM 1634 N N . TYR A 1 206 ? 5.274 1.999 -24.079 1.00 96.31 206 TYR A N 1
ATOM 1635 C CA . TYR A 1 206 ? 6.139 0.829 -24.040 1.00 96.31 206 TYR A CA 1
ATOM 1636 C C . TYR A 1 206 ? 6.173 0.111 -25.385 1.00 96.31 206 TYR A C 1
ATOM 1638 O O . TYR A 1 206 ? 7.253 -0.046 -25.945 1.00 96.31 206 TYR A O 1
ATOM 1646 N N . ASP A 1 207 ? 5.013 -0.228 -25.948 1.00 94.81 207 ASP A N 1
ATOM 1647 C CA . ASP A 1 207 ? 4.918 -0.929 -27.232 1.00 94.81 207 ASP A CA 1
ATOM 1648 C C . ASP A 1 207 ? 5.581 -0.133 -28.362 1.00 94.81 207 ASP A C 1
ATOM 1650 O O . ASP A 1 207 ? 6.208 -0.704 -29.249 1.00 94.81 207 ASP A O 1
ATOM 1654 N N . ARG A 1 208 ? 5.519 1.203 -28.317 1.00 93.31 208 ARG A N 1
ATOM 1655 C CA . ARG A 1 208 ? 6.206 2.075 -29.281 1.00 93.31 208 ARG A CA 1
ATOM 1656 C C . ARG A 1 208 ? 7.733 1.990 -29.175 1.00 93.31 208 ARG A C 1
ATOM 1658 O O . ARG A 1 208 ? 8.408 1.947 -30.202 1.00 93.31 208 ARG A O 1
ATOM 1665 N N . ILE A 1 209 ? 8.277 2.027 -27.958 1.00 93.69 209 ILE A N 1
ATOM 1666 C CA . ILE A 1 209 ? 9.725 2.153 -27.704 1.00 93.69 209 ILE A CA 1
ATOM 1667 C C . ILE A 1 209 ? 10.411 0.783 -27.697 1.00 93.69 209 ILE A C 1
ATOM 1669 O O . ILE A 1 209 ? 11.484 0.619 -28.274 1.00 93.69 209 ILE A O 1
ATOM 1673 N N . TYR A 1 210 ? 9.765 -0.214 -27.104 1.00 92.50 210 TYR A N 1
ATOM 1674 C CA . TYR A 1 210 ? 10.306 -1.545 -26.853 1.00 92.50 210 TYR A CA 1
ATOM 1675 C C . TYR A 1 210 ? 9.715 -2.616 -27.780 1.00 92.50 210 TYR A C 1
ATOM 1677 O O . TYR A 1 210 ? 9.833 -3.794 -27.480 1.00 92.50 210 TYR A O 1
ATOM 1685 N N . ARG A 1 211 ? 9.161 -2.250 -28.948 1.00 88.38 211 ARG A N 1
ATOM 1686 C CA . ARG A 1 211 ? 8.527 -3.181 -29.916 1.00 88.38 211 ARG A CA 1
ATOM 1687 C C . ARG A 1 211 ? 9.342 -4.420 -30.313 1.00 88.38 211 ARG A C 1
ATOM 1689 O O . ARG A 1 211 ? 8.783 -5.376 -30.835 1.00 88.38 211 ARG A O 1
ATOM 1696 N N . GLN A 1 212 ? 10.668 -4.363 -30.175 1.00 88.94 212 GLN A N 1
ATOM 1697 C CA . GLN A 1 212 ? 11.568 -5.477 -30.504 1.00 88.94 212 GLN A CA 1
ATOM 1698 C C . GLN A 1 212 ? 11.686 -6.495 -29.360 1.00 88.94 212 GLN A C 1
ATOM 1700 O O . GLN A 1 212 ? 12.139 -7.619 -29.569 1.00 88.94 212 GLN A O 1
ATOM 1705 N N . VAL A 1 213 ? 11.276 -6.111 -28.152 1.00 87.19 213 VAL A N 1
ATOM 1706 C CA . VAL A 1 213 ? 11.169 -6.986 -26.990 1.00 87.19 213 VAL A CA 1
ATOM 1707 C C . VAL A 1 213 ? 9.851 -7.750 -27.122 1.00 87.19 213 VAL A C 1
ATOM 1709 O O . VAL A 1 213 ? 8.797 -7.149 -27.289 1.00 87.19 213 VAL A O 1
ATOM 1712 N N . ARG A 1 214 ? 9.891 -9.085 -27.068 1.00 81.56 214 ARG A N 1
ATOM 1713 C CA . ARG A 1 214 ? 8.697 -9.947 -27.238 1.00 81.56 214 ARG A CA 1
ATOM 1714 C C . ARG A 1 214 ? 7.768 -9.998 -26.025 1.00 81.56 214 ARG A C 1
ATOM 1716 O O . ARG A 1 214 ? 6.824 -10.781 -26.002 1.00 81.56 214 ARG A O 1
ATOM 1723 N N . ASP A 1 215 ? 8.047 -9.179 -25.032 1.00 87.06 215 ASP A N 1
ATOM 1724 C CA . ASP A 1 215 ? 7.319 -9.158 -23.783 1.00 87.06 215 ASP A CA 1
ATOM 1725 C C . ASP A 1 215 ? 6.481 -7.892 -23.674 1.00 87.06 215 ASP A C 1
ATOM 1727 O O . ASP A 1 215 ? 6.694 -6.916 -24.388 1.00 87.06 215 ASP A O 1
ATOM 1731 N N . ARG A 1 216 ? 5.534 -7.909 -22.740 1.00 92.56 216 ARG A N 1
ATOM 1732 C CA . ARG A 1 216 ? 4.626 -6.795 -22.473 1.00 92.56 216 ARG A CA 1
ATOM 1733 C C . ARG A 1 216 ? 4.975 -6.105 -21.163 1.00 92.56 216 ARG A C 1
ATOM 1735 O O . ARG A 1 216 ? 5.407 -6.759 -20.213 1.00 92.56 216 ARG A O 1
ATOM 1742 N N . LEU A 1 217 ? 4.693 -4.808 -21.086 1.00 96.69 217 LEU A N 1
ATOM 1743 C CA . LEU A 1 217 ? 4.712 -4.085 -19.821 1.00 96.69 217 LEU A CA 1
ATOM 1744 C C . LEU A 1 217 ? 3.551 -4.548 -18.937 1.00 96.69 217 LEU A C 1
ATOM 1746 O O . LEU A 1 217 ? 2.392 -4.508 -19.355 1.00 96.69 217 LEU A O 1
ATOM 1750 N N . LEU A 1 218 ? 3.865 -4.942 -17.708 1.00 97.19 218 LEU A N 1
ATOM 1751 C CA . LEU A 1 218 ? 2.881 -5.211 -16.670 1.00 97.19 218 LEU A CA 1
ATOM 1752 C C . LEU A 1 218 ? 2.525 -3.916 -15.929 1.00 97.19 218 LEU A C 1
ATOM 1754 O O . LEU A 1 218 ? 3.399 -3.106 -15.623 1.00 97.19 218 LEU A O 1
ATOM 1758 N N . TYR A 1 219 ? 1.250 -3.735 -15.607 1.00 97.56 219 TYR A N 1
ATOM 1759 C CA . TYR A 1 219 ? 0.734 -2.615 -14.831 1.00 97.56 219 TYR A CA 1
ATOM 1760 C C . TYR A 1 219 ? -0.142 -3.136 -13.692 1.00 97.56 219 TYR A C 1
ATOM 1762 O O . TYR A 1 219 ? -1.216 -3.697 -13.921 1.00 97.56 219 TYR A O 1
ATOM 1770 N N . TYR A 1 220 ? 0.310 -2.924 -12.459 1.00 97.94 220 TYR A N 1
ATOM 1771 C CA . TYR A 1 220 ? -0.398 -3.323 -11.247 1.00 97.94 220 TYR A CA 1
ATOM 1772 C C . TYR A 1 220 ? -0.799 -2.109 -10.416 1.00 97.94 220 TYR A C 1
ATOM 1774 O O . TYR A 1 220 ? -0.130 -1.077 -10.415 1.00 97.94 220 TYR A O 1
ATOM 1782 N N . VAL A 1 221 ? -1.879 -2.255 -9.656 1.00 97.62 221 VAL A N 1
ATOM 1783 C CA . VAL A 1 221 ? -2.288 -1.273 -8.647 1.00 97.62 221 VAL A CA 1
ATOM 1784 C C . VAL A 1 221 ? -2.144 -1.911 -7.280 1.00 97.62 221 VAL A C 1
ATOM 1786 O O . VAL A 1 221 ? -2.766 -2.939 -7.034 1.00 97.62 221 VAL A O 1
ATOM 1789 N N . LEU A 1 222 ? -1.357 -1.315 -6.388 1.00 98.19 222 LEU A N 1
ATOM 1790 C CA . LEU A 1 222 ? -1.153 -1.819 -5.030 1.00 98.19 222 LEU A CA 1
ATOM 1791 C C . LEU A 1 222 ? -1.773 -0.852 -4.020 1.00 98.19 222 LEU A C 1
ATOM 1793 O O . LEU A 1 222 ? -1.513 0.351 -4.069 1.00 98.19 222 LEU A O 1
ATOM 1797 N N . THR A 1 223 ? -2.643 -1.353 -3.138 1.00 97.88 223 THR A N 1
ATOM 1798 C CA . THR A 1 223 ? -3.491 -0.497 -2.295 1.00 97.88 223 THR A CA 1
ATOM 1799 C C . THR A 1 223 ? -3.890 -1.111 -0.952 1.00 97.88 223 THR A C 1
ATOM 1801 O O . THR A 1 223 ? -3.812 -2.321 -0.762 1.00 97.88 223 THR A O 1
ATOM 1804 N N . ASN A 1 224 ? -4.345 -0.263 -0.025 1.00 97.50 224 ASN A N 1
ATOM 1805 C CA . ASN A 1 224 ? -5.038 -0.631 1.213 1.00 97.50 224 ASN A CA 1
ATOM 1806 C C . ASN A 1 224 ? -6.512 -0.135 1.209 1.00 97.50 224 ASN A C 1
ATOM 1808 O O . ASN A 1 224 ? -7.079 0.202 2.245 1.00 97.50 224 ASN A O 1
ATOM 1812 N N . GLU A 1 225 ? -7.129 0.003 0.030 1.00 96.00 225 GLU A N 1
ATOM 1813 C CA . GLU A 1 225 ? -8.540 0.388 -0.131 1.00 96.00 225 GLU A CA 1
ATOM 1814 C C . GLU A 1 225 ? -9.495 -0.769 0.212 1.00 96.00 225 GLU A C 1
ATOM 1816 O O . GLU A 1 225 ? -9.325 -1.873 -0.295 1.00 96.00 225 GLU A O 1
ATOM 1821 N N . TYR A 1 226 ? -10.554 -0.503 0.991 1.00 95.38 226 TYR A N 1
ATOM 1822 C CA . TYR A 1 226 ? -11.569 -1.506 1.358 1.00 95.38 226 TYR A CA 1
ATOM 1823 C C . TYR A 1 226 ? -12.923 -1.270 0.671 1.00 95.38 226 TYR A C 1
ATOM 1825 O O . TYR A 1 226 ? -13.792 -2.142 0.719 1.00 95.38 226 TYR A O 1
ATOM 1833 N N . ASP A 1 227 ? -13.173 -0.119 0.037 1.00 93.00 227 ASP A N 1
ATOM 1834 C CA . ASP A 1 227 ? -14.430 0.107 -0.680 1.00 93.00 227 ASP A CA 1
ATOM 1835 C C . ASP A 1 227 ? -14.508 -0.800 -1.918 1.00 93.00 227 ASP A C 1
ATOM 1837 O O . ASP A 1 227 ? -13.894 -0.549 -2.959 1.00 93.00 227 ASP A O 1
ATOM 1841 N N . ALA A 1 228 ? -15.320 -1.856 -1.815 1.00 91.50 228 ALA A N 1
ATOM 1842 C CA . ALA A 1 228 ? -15.487 -2.854 -2.867 1.00 91.50 228 ALA A CA 1
ATOM 1843 C C . ALA A 1 228 ? -15.912 -2.254 -4.217 1.00 91.50 228 ALA A C 1
ATOM 1845 O O . ALA A 1 228 ? -15.599 -2.826 -5.256 1.00 91.50 228 ALA A O 1
ATOM 1846 N N . SER A 1 229 ? -16.605 -1.111 -4.236 1.00 90.25 229 SER A N 1
ATOM 1847 C CA . SER A 1 229 ? -17.002 -0.463 -5.493 1.00 90.25 229 SER A CA 1
ATOM 1848 C C . SER A 1 229 ? -15.798 0.168 -6.191 1.00 90.25 229 SER A C 1
ATOM 1850 O O . SER A 1 229 ? -15.683 0.089 -7.414 1.00 90.25 229 SER A O 1
ATOM 1852 N N . ARG A 1 230 ? -14.883 0.766 -5.415 1.00 91.75 230 ARG A N 1
ATOM 1853 C CA . ARG A 1 230 ? -13.637 1.352 -5.927 1.00 91.75 230 ARG A CA 1
ATOM 1854 C C . ARG A 1 230 ? -12.678 0.257 -6.389 1.00 91.75 230 ARG A C 1
ATOM 1856 O O . ARG A 1 230 ? -12.208 0.310 -7.522 1.00 91.75 230 ARG A O 1
ATOM 1863 N N . LEU A 1 231 ? -12.480 -0.778 -5.571 1.00 93.44 231 LEU A N 1
ATOM 1864 C CA . LEU A 1 231 ? -11.686 -1.953 -5.944 1.00 93.44 231 LEU A CA 1
ATOM 1865 C C . LEU A 1 231 ? -12.216 -2.619 -7.220 1.00 93.44 231 LEU A C 1
ATOM 1867 O O . LEU A 1 231 ? -11.452 -2.867 -8.148 1.00 93.44 231 LEU A O 1
ATOM 1871 N N . ASN A 1 232 ? -13.530 -2.851 -7.305 1.00 91.69 232 ASN A N 1
ATOM 1872 C CA . ASN A 1 232 ? -14.136 -3.491 -8.471 1.00 91.69 232 ASN A CA 1
ATOM 1873 C C . ASN A 1 232 ? -13.962 -2.665 -9.750 1.00 91.69 232 ASN A C 1
ATOM 1875 O O . ASN A 1 232 ? -13.793 -3.241 -10.817 1.00 91.69 232 ASN A O 1
ATOM 1879 N N . LYS A 1 233 ? -13.978 -1.328 -9.665 1.00 91.25 233 LYS A N 1
ATOM 1880 C CA . LYS A 1 233 ? -13.748 -0.483 -10.843 1.00 91.25 233 LYS A CA 1
ATOM 1881 C C . LYS A 1 233 ? -12.327 -0.645 -11.398 1.00 91.25 233 LYS A C 1
ATOM 1883 O O . LYS A 1 233 ? -12.180 -0.691 -12.610 1.00 91.25 233 LYS A O 1
ATOM 1888 N N . MET A 1 234 ? -11.318 -0.794 -10.537 1.00 93.19 234 MET A N 1
ATOM 1889 C CA . MET A 1 234 ? -9.943 -1.087 -10.971 1.00 93.19 234 MET A CA 1
ATOM 1890 C C . MET A 1 234 ? -9.804 -2.525 -11.492 1.00 93.19 234 MET A C 1
ATOM 1892 O O . MET A 1 234 ? -9.176 -2.748 -12.515 1.00 93.19 234 MET A O 1
ATOM 1896 N N . LEU A 1 235 ? -10.442 -3.499 -10.834 1.00 93.69 235 LEU A N 1
ATOM 1897 C CA . LEU A 1 235 ? -10.442 -4.907 -11.267 1.00 93.69 235 LEU A CA 1
ATOM 1898 C C . LEU A 1 235 ? -11.156 -5.137 -12.612 1.00 93.69 235 LEU A C 1
ATOM 1900 O O . LEU A 1 235 ? -10.863 -6.108 -13.315 1.00 93.69 235 LEU A O 1
ATOM 1904 N N . ALA A 1 236 ? -12.130 -4.287 -12.938 1.00 92.81 236 ALA A N 1
ATOM 1905 C CA . ALA A 1 236 ? -12.876 -4.336 -14.190 1.00 92.81 236 ALA A CA 1
ATOM 1906 C C . ALA A 1 236 ? -12.120 -3.703 -15.370 1.00 92.81 236 ALA A C 1
ATOM 1908 O O . ALA A 1 236 ? -12.521 -3.912 -16.513 1.00 92.81 236 ALA A O 1
ATOM 1909 N N . ASP A 1 237 ? -11.047 -2.951 -15.116 1.00 93.25 237 ASP A N 1
ATOM 1910 C CA . ASP A 1 237 ? -10.216 -2.373 -16.167 1.00 93.25 237 ASP A CA 1
ATOM 1911 C C . ASP A 1 237 ? -9.302 -3.450 -16.765 1.00 93.25 237 ASP A C 1
ATOM 1913 O O . ASP A 1 237 ? -8.406 -3.969 -16.102 1.00 93.25 237 ASP A O 1
ATOM 1917 N N . SER A 1 238 ? -9.526 -3.793 -18.035 1.00 94.31 238 SER A N 1
ATOM 1918 C CA . SER A 1 238 ? -8.737 -4.803 -18.745 1.00 94.31 238 SER A CA 1
ATOM 1919 C C . SER A 1 238 ? -7.293 -4.381 -19.014 1.00 94.31 238 SER A C 1
ATOM 1921 O O . SER A 1 238 ? -6.477 -5.230 -19.366 1.00 94.31 238 SER A O 1
ATOM 1923 N N . CYS A 1 239 ? -6.970 -3.089 -18.898 1.00 95.06 239 CYS A N 1
ATOM 1924 C CA . CYS A 1 239 ? -5.593 -2.632 -18.993 1.00 95.06 239 CYS A CA 1
ATOM 1925 C C . CYS A 1 239 ? -4.785 -3.044 -17.757 1.00 95.06 239 CYS A C 1
ATOM 1927 O O . CYS A 1 239 ? -3.617 -3.409 -17.894 1.00 95.06 239 CYS A O 1
ATOM 1929 N N . VAL A 1 240 ? -5.390 -3.012 -16.567 1.00 95.94 240 VAL A N 1
ATOM 1930 C CA . VAL A 1 240 ? -4.722 -3.332 -15.300 1.00 95.94 240 VAL A CA 1
ATOM 1931 C C . VAL A 1 240 ? -4.525 -4.848 -15.188 1.00 95.94 240 VAL A C 1
ATOM 1933 O O . VAL A 1 240 ? -5.490 -5.611 -15.157 1.00 95.94 240 VAL A O 1
ATOM 1936 N N . ASP A 1 241 ? -3.271 -5.299 -15.096 1.00 96.56 241 ASP A N 1
ATOM 1937 C CA . ASP A 1 241 ? -2.940 -6.732 -15.038 1.00 96.56 241 ASP A CA 1
ATOM 1938 C C . ASP A 1 241 ? -3.296 -7.355 -13.681 1.00 96.56 241 ASP A C 1
ATOM 1940 O O . ASP A 1 241 ? -3.586 -8.550 -13.594 1.00 96.56 241 ASP A O 1
ATOM 1944 N N . GLY A 1 242 ? -3.333 -6.546 -12.621 1.00 96.56 242 GLY A N 1
ATOM 1945 C CA . GLY A 1 242 ? -3.819 -6.974 -11.317 1.00 96.56 242 GLY A CA 1
ATOM 1946 C C . GLY A 1 242 ? -3.978 -5.832 -10.322 1.00 96.56 242 GLY A C 1
ATOM 1947 O O . GLY A 1 242 ? -3.254 -4.836 -10.351 1.00 96.56 242 GLY A O 1
ATOM 1948 N N . VAL A 1 243 ? -4.928 -6.007 -9.405 1.00 97.38 243 VAL A N 1
ATOM 1949 C CA . VAL A 1 243 ? -5.074 -5.156 -8.222 1.00 97.38 243 VAL A CA 1
ATOM 1950 C C . VAL A 1 243 ? -4.624 -5.971 -7.021 1.00 97.38 243 VAL A C 1
ATOM 1952 O O . VAL A 1 243 ? -5.144 -7.059 -6.772 1.00 97.38 243 VAL A O 1
ATOM 1955 N N . VAL A 1 244 ? -3.648 -5.444 -6.299 1.00 98.31 244 VAL A N 1
ATOM 1956 C CA . VAL A 1 244 ? -2.991 -6.062 -5.153 1.00 98.31 244 VAL A CA 1
ATOM 1957 C C . VAL A 1 244 ? -3.438 -5.319 -3.904 1.00 98.31 244 VAL A C 1
ATOM 1959 O O . VAL A 1 244 ? -3.303 -4.097 -3.814 1.00 98.31 244 VAL A O 1
ATOM 1962 N N . HIS A 1 245 ? -3.978 -6.048 -2.937 1.00 98.19 245 HIS A N 1
ATOM 1963 C CA . HIS A 1 245 ? -4.251 -5.498 -1.618 1.00 98.19 245 HIS A CA 1
ATOM 1964 C C . HIS A 1 245 ? -3.094 -5.817 -0.674 1.00 98.19 245 HIS A C 1
ATOM 1966 O O . HIS A 1 245 ? -2.520 -6.900 -0.762 1.00 98.19 245 HIS A O 1
ATOM 1972 N N . VAL A 1 246 ? -2.778 -4.904 0.251 1.00 98.44 246 VAL A N 1
ATOM 1973 C CA . VAL A 1 246 ? -1.737 -5.132 1.274 1.00 98.44 246 VAL A CA 1
ATOM 1974 C C . VAL A 1 246 ? -1.978 -6.443 2.022 1.00 98.44 246 VAL A C 1
ATOM 1976 O O . VAL A 1 246 ? -1.037 -7.186 2.258 1.00 98.44 246 VAL A O 1
ATOM 1979 N N . HIS A 1 247 ? -3.239 -6.722 2.358 1.00 97.75 247 HIS A N 1
ATOM 1980 C CA . HIS A 1 247 ? -3.671 -7.983 2.962 1.00 97.75 247 HIS A CA 1
ATOM 1981 C C . HIS A 1 247 ? -5.076 -8.356 2.485 1.00 97.75 247 HIS A C 1
ATOM 1983 O O . HIS A 1 247 ? -6.064 -7.784 2.954 1.00 97.75 247 HIS A O 1
ATOM 1989 N N . LYS A 1 248 ? -5.201 -9.250 1.507 1.00 96.50 248 LYS A N 1
ATOM 1990 C CA . LYS A 1 248 ? -6.484 -9.627 0.892 1.00 96.50 248 LYS A CA 1
ATOM 1991 C C . LYS A 1 248 ? -7.450 -10.212 1.921 1.00 96.50 248 LYS A C 1
ATOM 1993 O O . LYS A 1 248 ? -8.637 -9.872 1.894 1.00 96.50 248 LYS A O 1
ATOM 1998 N N . ALA A 1 249 ? -6.955 -11.037 2.847 1.00 96.06 249 ALA A N 1
ATOM 1999 C CA . ALA A 1 249 ? -7.792 -11.669 3.867 1.00 96.06 249 ALA A CA 1
ATOM 2000 C C . ALA A 1 249 ? -8.473 -10.629 4.775 1.00 96.06 249 ALA A C 1
ATOM 2002 O O . ALA A 1 249 ? -9.632 -10.800 5.152 1.00 96.06 249 ALA A O 1
ATOM 2003 N N . ALA A 1 250 ? -7.823 -9.489 5.044 1.00 96.62 250 ALA A N 1
ATOM 2004 C CA . ALA A 1 250 ? -8.432 -8.397 5.807 1.00 96.62 250 ALA A CA 1
ATOM 2005 C C . ALA A 1 250 ? -9.705 -7.833 5.141 1.00 96.62 250 ALA A C 1
ATOM 2007 O O . ALA A 1 250 ? -10.646 -7.426 5.826 1.00 96.62 250 ALA A O 1
ATOM 2008 N N . VAL A 1 251 ? -9.761 -7.824 3.807 1.00 94.50 251 VAL A N 1
ATOM 2009 C CA . VAL A 1 251 ? -10.899 -7.295 3.039 1.00 94.50 251 VAL A CA 1
ATOM 2010 C C . VAL A 1 251 ? -11.961 -8.371 2.832 1.00 94.50 251 VAL A C 1
ATOM 2012 O O . VAL A 1 251 ? -13.136 -8.151 3.129 1.00 94.50 251 VAL A O 1
ATOM 2015 N N . VAL A 1 252 ? -11.556 -9.535 2.324 1.00 94.19 252 VAL A N 1
ATOM 2016 C CA . VAL A 1 252 ? -12.491 -10.580 1.889 1.00 94.19 252 VAL A CA 1
ATOM 2017 C C . VAL A 1 252 ? -13.021 -11.372 3.079 1.00 94.19 252 VAL A C 1
ATOM 2019 O O . VAL A 1 252 ? -14.233 -11.464 3.256 1.00 94.19 252 VAL A O 1
ATOM 2022 N N . GLU A 1 253 ? -12.128 -11.894 3.919 1.00 94.69 253 GLU A N 1
ATOM 2023 C CA . GLU A 1 253 ? -12.487 -12.802 5.012 1.00 94.69 253 GLU A CA 1
ATOM 2024 C C . GLU A 1 253 ? -12.922 -12.024 6.256 1.00 94.69 253 GLU A C 1
ATOM 2026 O O . GLU A 1 253 ? -14.005 -12.248 6.790 1.00 94.69 253 GLU A O 1
ATOM 2031 N N . VAL A 1 254 ? -12.114 -11.053 6.695 1.00 95.94 254 VAL A N 1
ATOM 2032 C CA . VAL A 1 254 ? -12.356 -10.327 7.952 1.00 95.94 254 VAL A CA 1
ATOM 2033 C C . VAL A 1 254 ? -13.477 -9.295 7.807 1.00 95.94 254 VAL A C 1
ATOM 2035 O O . VAL A 1 254 ? -14.352 -9.198 8.667 1.00 95.94 254 VAL A O 1
ATOM 2038 N N . CYS A 1 255 ? -13.487 -8.520 6.717 1.00 95.00 255 CYS A N 1
ATOM 2039 C CA . CYS A 1 255 ? -14.531 -7.518 6.475 1.00 95.00 255 CYS A CA 1
ATOM 2040 C C . CYS A 1 255 ? -15.769 -8.070 5.741 1.00 95.00 255 CYS A C 1
ATOM 2042 O O . CYS A 1 255 ? -16.754 -7.333 5.582 1.00 95.00 255 CYS A O 1
ATOM 2044 N N . GLY A 1 256 ? -15.743 -9.336 5.307 1.00 91.19 256 GLY A N 1
ATOM 2045 C CA . GLY A 1 256 ? -16.861 -9.987 4.620 1.00 91.19 256 GLY A CA 1
ATOM 2046 C C . GLY A 1 256 ? -17.277 -9.248 3.346 1.00 91.19 256 GLY A C 1
ATOM 2047 O O . GLY A 1 256 ? -18.457 -8.947 3.153 1.00 91.19 256 GLY A O 1
ATOM 2048 N N . LEU A 1 257 ? -16.302 -8.834 2.534 1.00 85.38 257 LEU A N 1
ATOM 2049 C CA . LEU A 1 257 ? -16.532 -8.172 1.250 1.00 85.38 257 LEU A CA 1
ATOM 2050 C C . LEU A 1 257 ? -16.283 -9.186 0.125 1.00 85.38 257 LEU A C 1
ATOM 2052 O O . LEU A 1 257 ? -15.152 -9.328 -0.333 1.00 85.38 257 LEU A O 1
ATOM 2056 N N . ASP A 1 258 ? -17.322 -9.898 -0.323 1.00 74.88 258 ASP A N 1
ATOM 2057 C CA . ASP A 1 258 ? -17.177 -11.028 -1.253 1.00 74.88 258 ASP A CA 1
ATOM 2058 C C . ASP A 1 258 ? -17.897 -10.872 -2.618 1.00 74.88 258 ASP A C 1
ATOM 2060 O O . ASP A 1 258 ? -18.476 -9.831 -2.962 1.00 74.88 258 ASP A O 1
ATOM 2064 N N . GLY A 1 259 ? -17.694 -11.885 -3.476 1.00 66.56 259 GLY A N 1
ATOM 2065 C CA . GLY A 1 259 ? -18.186 -12.034 -4.855 1.00 66.56 259 GLY A CA 1
ATOM 2066 C C . GLY A 1 259 ? -17.425 -11.232 -5.918 1.00 66.56 259 GLY A C 1
ATOM 2067 O O . GLY A 1 259 ? -16.981 -11.773 -6.927 1.00 66.56 259 GLY A O 1
ATOM 2068 N N . ARG A 1 260 ? -17.228 -9.933 -5.681 1.00 74.44 260 ARG A N 1
ATOM 2069 C CA . ARG A 1 260 ? -16.622 -9.000 -6.659 1.00 74.44 260 ARG A CA 1
ATOM 2070 C C . ARG A 1 260 ? -15.097 -8.906 -6.581 1.00 74.44 260 ARG A C 1
ATOM 2072 O O . ARG A 1 260 ? -14.462 -8.403 -7.499 1.00 74.44 260 ARG A O 1
ATOM 2079 N N . LEU A 1 261 ? -14.509 -9.381 -5.484 1.00 87.31 261 LEU A N 1
ATOM 2080 C CA . LEU A 1 261 ? -13.082 -9.226 -5.174 1.00 87.31 261 LEU A CA 1
ATOM 2081 C C . LEU A 1 261 ? -12.285 -10.529 -5.323 1.00 87.31 261 LEU A C 1
ATOM 2083 O O . LEU A 1 261 ? -11.146 -10.607 -4.877 1.00 87.31 261 LEU A O 1
ATOM 2087 N N . ALA A 1 262 ? -12.849 -11.555 -5.970 1.00 85.38 262 ALA A N 1
ATOM 2088 C CA . ALA A 1 262 ? -12.178 -12.847 -6.145 1.00 85.38 262 ALA A CA 1
ATOM 2089 C C . ALA A 1 262 ? -10.813 -12.711 -6.851 1.00 85.38 262 ALA A C 1
ATOM 2091 O O . ALA A 1 262 ? -9.844 -13.361 -6.457 1.00 85.38 262 ALA A O 1
ATOM 2092 N N . ARG A 1 263 ? -10.740 -11.802 -7.837 1.00 91.94 263 ARG A N 1
ATOM 2093 C CA . ARG A 1 263 ? -9.541 -11.472 -8.628 1.00 91.94 263 ARG A CA 1
ATOM 2094 C C . ARG A 1 263 ? -8.535 -10.557 -7.915 1.00 91.94 263 ARG A C 1
ATOM 2096 O O . ARG A 1 263 ? -7.480 -10.293 -8.480 1.00 91.94 263 ARG A O 1
ATOM 2103 N N . LEU A 1 264 ? -8.854 -10.049 -6.723 1.00 96.06 264 LEU A N 1
ATOM 2104 C CA . LEU A 1 264 ? -7.911 -9.266 -5.922 1.00 96.06 264 LEU A CA 1
ATOM 2105 C C . LEU A 1 264 ? -6.735 -10.168 -5.530 1.00 96.06 264 LEU A C 1
ATOM 2107 O O . LEU A 1 264 ? -6.956 -11.297 -5.091 1.00 96.06 264 LEU A O 1
ATOM 2111 N N . MET A 1 265 ? -5.510 -9.692 -5.697 1.00 97.69 265 MET A N 1
ATOM 2112 C CA . MET A 1 265 ? -4.304 -10.412 -5.289 1.00 97.69 265 MET A CA 1
ATOM 2113 C C . MET A 1 265 ? -3.916 -10.021 -3.868 1.00 97.69 265 MET A C 1
ATOM 2115 O O . MET A 1 265 ? -4.095 -8.866 -3.474 1.00 97.69 265 MET A O 1
ATOM 2119 N N . ASP A 1 266 ? -3.381 -10.971 -3.109 1.00 98.12 266 ASP A N 1
ATOM 2120 C CA . ASP A 1 266 ? -2.658 -10.646 -1.886 1.00 98.12 266 ASP A CA 1
ATOM 2121 C C . ASP A 1 266 ? -1.249 -10.124 -2.214 1.00 98.12 266 ASP A C 1
ATOM 2123 O O . ASP A 1 266 ? -0.684 -10.446 -3.265 1.00 98.12 266 ASP A O 1
ATOM 2127 N N . LEU A 1 267 ? -0.663 -9.328 -1.318 1.00 98.62 267 LEU A N 1
ATOM 2128 C CA . LEU A 1 267 ? 0.726 -8.891 -1.433 1.00 98.62 267 LEU A CA 1
ATOM 2129 C C . LEU A 1 267 ? 1.684 -10.087 -1.548 1.00 98.62 267 LEU A C 1
ATOM 2131 O O . LEU A 1 267 ? 2.613 -10.042 -2.352 1.00 98.62 267 LEU A O 1
ATOM 2135 N N . ALA A 1 268 ? 1.440 -11.169 -0.806 1.00 98.25 268 ALA A N 1
ATOM 2136 C CA . ALA A 1 268 ? 2.256 -12.378 -0.867 1.00 98.25 268 ALA A CA 1
ATOM 2137 C C . ALA A 1 268 ? 2.198 -13.049 -2.252 1.00 98.25 268 ALA A C 1
ATOM 2139 O O . ALA A 1 268 ? 3.234 -13.430 -2.808 1.00 98.25 268 ALA A O 1
ATOM 2140 N N . ASP A 1 269 ? 1.004 -13.127 -2.849 1.00 98.06 269 ASP A N 1
ATOM 2141 C CA . ASP A 1 269 ? 0.811 -13.666 -4.201 1.00 98.06 269 ASP A CA 1
ATOM 2142 C C . ASP A 1 269 ? 1.539 -12.808 -5.241 1.00 98.06 269 ASP A C 1
ATOM 2144 O O . ASP A 1 269 ? 2.178 -13.324 -6.160 1.00 98.06 269 ASP A O 1
ATOM 2148 N N . PHE A 1 270 ? 1.472 -11.485 -5.081 1.00 98.19 270 PHE A N 1
ATOM 2149 C CA . PHE A 1 270 ? 2.158 -10.541 -5.953 1.00 98.19 270 PHE A CA 1
ATOM 2150 C C . PHE A 1 270 ? 3.683 -10.672 -5.861 1.00 98.19 270 PHE A C 1
ATOM 2152 O O . PHE A 1 270 ? 4.349 -10.740 -6.893 1.00 98.19 270 PHE A O 1
ATOM 2159 N N . ILE A 1 271 ? 4.234 -10.798 -4.648 1.00 98.25 271 ILE A N 1
ATOM 2160 C CA . ILE A 1 271 ? 5.662 -11.070 -4.432 1.00 98.25 271 ILE A CA 1
ATOM 2161 C C . ILE A 1 271 ? 6.072 -12.367 -5.142 1.00 98.25 271 ILE A C 1
ATOM 2163 O O . ILE A 1 271 ? 7.085 -12.394 -5.841 1.00 98.25 271 ILE A O 1
ATOM 2167 N N . SER A 1 272 ? 5.281 -13.436 -5.016 1.00 97.38 272 SER A N 1
ATOM 2168 C CA . SER A 1 272 ? 5.542 -14.709 -5.701 1.00 97.38 272 SER A CA 1
ATOM 2169 C C . SER A 1 272 ? 5.537 -14.556 -7.228 1.00 97.38 272 SER A C 1
ATOM 2171 O O . SER A 1 272 ? 6.446 -15.043 -7.907 1.00 97.38 272 SER A O 1
ATOM 2173 N N . ALA A 1 273 ? 4.573 -13.802 -7.770 1.00 95.88 273 ALA A N 1
ATOM 2174 C CA . ALA A 1 273 ? 4.445 -13.556 -9.205 1.00 95.88 273 ALA A CA 1
ATOM 2175 C C . ALA A 1 273 ? 5.691 -12.891 -9.815 1.00 95.88 273 ALA A C 1
ATOM 2177 O O . ALA A 1 273 ? 6.011 -13.172 -10.973 1.00 95.88 273 ALA A O 1
ATOM 2178 N N . THR A 1 274 ? 6.447 -12.105 -9.035 1.00 95.50 274 THR A N 1
ATOM 2179 C CA . THR A 1 274 ? 7.687 -11.447 -9.495 1.00 95.50 274 THR A CA 1
ATOM 2180 C C . THR A 1 274 ? 8.720 -12.412 -10.076 1.00 95.50 274 THR A C 1
ATOM 2182 O O . THR A 1 274 ? 9.523 -12.038 -10.928 1.00 95.50 274 THR A O 1
ATOM 2185 N N . ARG A 1 275 ? 8.695 -13.680 -9.650 1.00 93.75 275 ARG A N 1
ATOM 2186 C CA . ARG A 1 275 ? 9.618 -14.732 -10.103 1.00 93.75 275 ARG A CA 1
ATOM 2187 C C . ARG A 1 275 ? 9.361 -15.177 -11.541 1.00 93.75 275 ARG A C 1
ATOM 2189 O O . ARG A 1 275 ? 10.213 -15.833 -12.131 1.00 93.75 275 ARG A O 1
ATOM 2196 N N . SER A 1 276 ? 8.198 -14.833 -12.089 1.00 89.31 276 SER A N 1
ATOM 2197 C CA . SER A 1 276 ? 7.783 -15.188 -13.449 1.00 89.31 276 SER A CA 1
ATOM 2198 C C . SER A 1 276 ? 7.960 -14.064 -14.479 1.00 89.31 276 SER A C 1
ATOM 2200 O O . SER A 1 276 ? 7.686 -14.293 -15.655 1.00 89.31 276 SER A O 1
ATOM 2202 N N . TRP A 1 277 ? 8.386 -12.866 -14.060 1.00 85.12 277 TRP A N 1
ATOM 2203 C CA . TRP A 1 277 ? 8.443 -11.665 -14.910 1.00 85.12 277 TRP A CA 1
ATOM 2204 C C . TRP A 1 277 ? 9.723 -11.515 -15.721 1.00 85.12 277 TRP A C 1
ATOM 2206 O O . TRP A 1 277 ? 10.801 -11.895 -15.215 1.00 85.12 277 TRP A O 1
#

Secondary structure (DSSP, 8-state):
---HHHHHHHHHHHHHTSPPSSSSSTTTHHHHHHHHH--EEEEEETTEEEEE-SS-HHHHS-SSHHHHHH--S--HHHHHHHHHHHHHHHHTTS-GGGHHHHS-TGGGSGGGTT--HHHHHHHHHHHHHHHHHHHHS-TT-EEEEEEEHHHHSTT---SSS-SS-EEEEEEEETTEEEEEEEEESS--GGGHHHHHHHHHHHHHHHHHHSTTSSS--EEEEEE----HHHHHHHHT-TT-SEEEES-HHIIIIIS---SS-TTPEEHHHHHHHGGG-

Radius of gyration: 19.18 Å; chains: 1; bounding box: 48×34×54 Å

pLDDT: mean 93.75, std 6.22, range [62.09, 98.81]

Foldseek 3Di:
DDDLVRLQVLLVVQLVVAQFLPDDAQQGSLLSVFLAQWAWDQAVPQPDRIFIPQDDVCLCHPPDPVSNVVPPHRDLVVQLRQLLLVVSCVSNVHDSVCVNVRGNVSCVDPVNPPHDSQVSCLSNQLSSLQVSLCVQADPQKHKDAFAFVCVQQPPQDFPDDDPTDTQGMFIDGPNQTAETEAEHAEDDPVCLVVLLRVLVSSQVSSCVPVVVDPHGHAYEYEYSHQPLVSVLVLVPRPSHPAYEYSAVCSRCVRSVPDDSCPRYHYSSRVRVCNNVD